Protein AF-A0A813GYN6-F1 (afdb_monomer)

Solvent-accessible surface area (backbone atoms only — not comparable to full-atom values): 15885 Å² total; per-residue (Å²): 144,89,85,88,75,91,82,72,81,77,81,76,74,76,82,82,73,81,72,86,74,77,87,88,85,71,76,85,76,82,56,94,42,36,25,37,36,28,32,80,36,60,77,72,45,42,34,36,42,37,38,31,35,41,98,87,75,44,54,84,59,70,56,44,45,37,33,32,36,67,55,93,55,71,78,84,42,44,71,60,47,53,58,39,71,77,44,80,60,45,78,36,50,58,72,34,77,46,54,62,76,42,30,29,33,39,39,55,43,87,92,45,67,58,23,40,34,36,33,58,47,55,69,69,37,35,37,35,40,40,21,48,52,56,62,69,68,23,43,70,90,54,67,34,36,23,43,76,89,66,48,79,59,73,62,81,47,72,50,46,58,66,61,46,54,54,52,46,52,54,51,46,52,57,44,48,53,51,50,49,52,52,49,50,53,50,52,52,50,50,54,57,58,69,45,48,64,56,53,50,52,50,49,51,57,72,72,60,77,46,84,67,54,73,77,42,43,71,61,54,51,51,53,50,52,54,49,53,52,50,50,56,51,48,45,48,60,73,62,45,46,58,56,51,52,54,62,52,32,64,95,47,58,68,72,57,21,53,50,54,53,52,49,52,55,53,48,53,50,52,50,49,66,72,70,48,134

Sequence (277 aa):
MASGVFALTLFLLCDLALGEAGHEGHCPWTNHWEWSGMFQAQEGDWLSWNVEKGENGEYAEDSMKMIVLAGDHLEDLEDMAENLFHGNLTTAASGAVLLPGAAYLLSFSKDLWLSQFKIQAPVGGKLAFFTEHLPQEFENKLHYLKEADGHDVEPMEEESSMECAEKVIDAADAGIERVQEKRWAEVIGASFLTIIPSIFGIAVLAFSFSKQLSSWGKQVLLFANSGACGVVFAAAIFLLMPESMELVSAGREEGEAAGVWGAAVIGGWFLGVLLGP

Foldseek 3Di:
DDPDDPPPPPPPPPPPPPDPPDDDDDPPPVQQFFKKFKFWDAAFFKKKFKFFCDPVLHGPDQKKKKAKAWDDDPVVCRVVVRVQVPDDADEDEAPEEAEHPHMHIYGYDSVDRMGMYIYGDDGRTMMMMTMNDDSCSRDDPAARMAIPVRDHTDGPDMDGPVVVVVVNVVSVVVVCVVVVVVVVVVVVVVVVVVCVVVVVVVVCVVVVPDPVCVVCVVVVVVVVVVVVVVVVVCCCPPPVVVVQLVVLPVPDDNVVSVVVSVVVVVVVVVVCVVPPD

Structure (mmCIF, N/CA/C/O backbone):
data_AF-A0A813GYN6-F1
#
_entry.id   AF-A0A813GYN6-F1
#
loop_
_atom_site.group_PDB
_atom_site.id
_atom_site.type_symbol
_atom_site.label_atom_id
_atom_site.label_alt_id
_atom_site.label_comp_id
_atom_site.label_asym_id
_atom_site.label_entity_id
_atom_site.label_seq_id
_atom_site.pdbx_PDB_ins_code
_atom_site.Cartn_x
_atom_site.Cartn_y
_atom_site.Cartn_z
_atom_site.occupancy
_atom_site.B_iso_or_equiv
_atom_site.auth_seq_id
_atom_site.auth_comp_id
_atom_site.auth_asym_id
_atom_site.auth_atom_id
_atom_site.pdbx_PDB_model_num
ATOM 1 N N . MET A 1 1 ? -18.242 -12.181 63.385 1.00 36.88 1 MET A N 1
ATOM 2 C CA . MET A 1 1 ? -17.374 -12.697 62.308 1.00 36.88 1 MET A CA 1
ATOM 3 C C . MET A 1 1 ? -18.261 -13.209 61.184 1.00 36.88 1 MET A C 1
ATOM 5 O O . MET A 1 1 ? -18.666 -14.358 61.222 1.00 36.88 1 MET A O 1
ATOM 9 N N . ALA A 1 2 ? -18.655 -12.322 60.272 1.00 31.84 2 ALA A N 1
ATOM 10 C CA . ALA A 1 2 ? -19.342 -12.636 59.015 1.00 31.84 2 ALA A CA 1
ATOM 11 C C . ALA A 1 2 ? -19.358 -11.343 58.184 1.00 31.84 2 ALA A C 1
ATOM 13 O O . ALA A 1 2 ? -20.374 -10.672 58.049 1.00 31.84 2 ALA A O 1
ATOM 14 N N . SER A 1 3 ? -18.178 -10.917 57.747 1.00 38.94 3 SER A N 1
ATOM 15 C CA . SER A 1 3 ? -17.985 -9.734 56.910 1.00 38.94 3 SER A CA 1
ATOM 16 C C . SER A 1 3 ? -16.878 -10.071 55.926 1.00 38.94 3 SER A C 1
ATOM 18 O O . SER A 1 3 ? -15.712 -10.106 56.311 1.00 38.94 3 SER A O 1
ATOM 20 N N . GLY A 1 4 ? -17.247 -10.380 54.687 1.00 35.56 4 GLY A N 1
ATOM 21 C CA . GLY A 1 4 ? -16.272 -10.601 53.621 1.00 35.56 4 GLY A CA 1
ATOM 22 C C . GLY A 1 4 ? -16.600 -11.787 52.734 1.00 35.56 4 GLY A C 1
ATOM 23 O O . GLY A 1 4 ? -15.870 -12.761 52.766 1.00 35.56 4 GLY A O 1
ATOM 24 N N . VAL A 1 5 ? -17.682 -11.701 51.951 1.00 38.72 5 VAL A N 1
ATOM 25 C CA . VAL A 1 5 ? -17.819 -12.504 50.712 1.00 38.72 5 VAL A CA 1
ATOM 26 C C . VAL A 1 5 ? -18.572 -11.743 49.600 1.00 38.72 5 VAL A C 1
ATOM 28 O O . VAL A 1 5 ? -18.431 -12.074 48.434 1.00 38.72 5 VAL A O 1
ATOM 31 N N . PHE A 1 6 ? -19.312 -10.666 49.884 1.00 31.58 6 PHE A N 1
ATOM 32 C CA . PHE A 1 6 ? -20.244 -10.095 48.893 1.00 31.58 6 PHE A CA 1
ATOM 33 C C . PHE A 1 6 ? -19.679 -9.081 47.874 1.00 31.58 6 PHE A C 1
ATOM 35 O O . PHE A 1 6 ? -20.457 -8.497 47.130 1.00 31.58 6 PHE A O 1
ATOM 42 N N . ALA A 1 7 ? -18.362 -8.860 47.811 1.00 34.88 7 ALA A N 1
ATOM 43 C CA . ALA A 1 7 ? -17.777 -7.799 46.974 1.00 34.88 7 ALA A CA 1
ATOM 44 C C . ALA A 1 7 ? -16.915 -8.288 45.793 1.00 34.88 7 ALA A C 1
ATOM 46 O O . ALA A 1 7 ? -16.401 -7.456 45.054 1.00 34.88 7 ALA A O 1
ATOM 47 N N . LEU A 1 8 ? -16.751 -9.602 45.586 1.00 30.88 8 LEU A N 1
ATOM 48 C CA . LEU A 1 8 ? -15.840 -10.127 44.553 1.00 30.88 8 LEU A CA 1
ATOM 49 C C . LEU A 1 8 ? -16.517 -10.648 43.275 1.00 30.88 8 LEU A C 1
ATOM 51 O O . LEU A 1 8 ? -15.825 -11.056 42.350 1.00 30.88 8 LEU A O 1
ATOM 55 N N . THR A 1 9 ? -17.847 -10.632 43.185 1.00 33.47 9 THR A N 1
ATOM 56 C CA . THR A 1 9 ? -18.565 -11.346 42.112 1.00 33.47 9 THR A CA 1
ATOM 57 C C . THR A 1 9 ? -18.960 -10.488 40.905 1.00 33.47 9 THR A C 1
ATOM 59 O O . THR A 1 9 ? -19.595 -11.010 39.997 1.00 33.47 9 THR A O 1
ATOM 62 N N . LEU A 1 10 ? -18.602 -9.197 40.860 1.00 31.75 10 LEU A N 1
ATOM 63 C CA . LEU A 1 10 ? -19.035 -8.293 39.777 1.00 31.75 10 LEU A CA 1
ATOM 64 C C . LEU A 1 10 ? -17.921 -7.882 38.797 1.00 31.75 10 LEU A C 1
ATOM 66 O O . LEU A 1 10 ? -18.221 -7.376 37.725 1.00 31.75 10 LEU A O 1
ATOM 70 N N . PHE A 1 11 ? -16.651 -8.150 39.113 1.00 28.75 11 PHE A N 1
ATOM 71 C CA . PHE A 1 11 ? -15.519 -7.793 38.243 1.00 28.75 11 PHE A CA 1
ATOM 72 C C . PHE A 1 11 ? -15.162 -8.860 37.195 1.00 28.75 11 PHE A C 1
ATOM 74 O O . PHE A 1 11 ? -14.338 -8.599 36.330 1.00 28.75 11 PHE A O 1
ATOM 81 N N . LEU A 1 12 ? -15.785 -10.044 37.237 1.00 32.72 12 LEU A N 1
ATOM 82 C CA . LEU A 1 12 ? -15.408 -11.186 36.390 1.00 32.72 12 LEU A CA 1
ATOM 83 C C . LEU A 1 12 ? -16.276 -11.384 35.132 1.00 32.72 12 LEU A C 1
ATOM 85 O O . LEU A 1 12 ? -16.102 -12.371 34.427 1.00 32.72 12 LEU A O 1
ATOM 89 N N . LEU A 1 13 ? -17.231 -10.491 34.858 1.00 29.86 13 LEU A N 1
ATOM 90 C CA . LEU A 1 13 ? -18.160 -10.625 33.721 1.00 29.86 13 LEU A CA 1
ATOM 91 C C . LEU A 1 13 ? -17.822 -9.717 32.528 1.00 29.86 13 LEU A C 1
ATOM 93 O O . LEU A 1 13 ? -18.532 -9.758 31.529 1.00 29.86 13 LEU A O 1
ATOM 97 N N . CYS A 1 14 ? -16.745 -8.928 32.605 1.00 29.86 14 CYS A N 1
ATOM 98 C CA . CYS A 1 14 ? -16.355 -8.010 31.529 1.00 29.86 14 CYS A CA 1
ATOM 99 C C . CYS A 1 14 ? -15.395 -8.636 30.495 1.00 29.86 14 CYS A C 1
ATOM 101 O O . CYS A 1 14 ? -15.285 -8.117 29.391 1.00 29.86 14 CYS A O 1
ATOM 103 N N . ASP A 1 15 ? -14.756 -9.771 30.809 1.00 31.48 15 ASP A N 1
ATOM 104 C CA . ASP A 1 15 ? -13.731 -10.402 29.954 1.00 31.48 15 ASP A CA 1
ATOM 105 C C . ASP A 1 15 ? -14.275 -11.412 28.919 1.00 31.48 15 ASP A C 1
ATOM 107 O O . ASP A 1 15 ? -13.503 -12.018 28.182 1.00 31.48 15 ASP A O 1
ATOM 111 N N . LEU A 1 16 ? -15.596 -11.620 28.828 1.00 34.19 16 LEU A N 1
ATOM 112 C CA . LEU A 1 16 ? -16.185 -12.698 28.011 1.00 34.19 16 LEU A CA 1
ATOM 113 C C . LEU A 1 16 ? -17.033 -12.207 26.824 1.00 34.19 16 LEU A C 1
ATOM 115 O O . LEU A 1 16 ? -18.019 -12.849 26.461 1.00 34.19 16 LEU A O 1
ATOM 119 N N . ALA A 1 17 ? -16.677 -11.066 26.229 1.00 31.30 17 ALA A N 1
ATOM 120 C CA . ALA A 1 17 ? -17.394 -10.511 25.074 1.00 31.30 17 ALA A CA 1
ATOM 121 C C . ALA A 1 17 ? -16.499 -9.932 23.963 1.00 31.30 17 ALA A C 1
ATOM 123 O O . ALA A 1 17 ? -17.004 -9.238 23.085 1.00 31.30 17 ALA A O 1
ATOM 124 N N . LEU A 1 18 ? -15.201 -10.252 23.932 1.00 33.72 18 LEU A N 1
ATOM 125 C CA . LEU A 1 18 ? -14.402 -10.100 22.711 1.00 33.72 18 LEU A CA 1
ATOM 126 C C . LEU A 1 18 ? -14.461 -11.416 21.938 1.00 33.72 18 LEU A C 1
ATOM 128 O O . LEU A 1 18 ? -13.542 -12.229 21.960 1.00 33.72 18 LEU A O 1
ATOM 132 N N . GLY A 1 19 ? -15.615 -11.650 21.313 1.00 28.69 19 GLY A N 1
ATOM 133 C CA . GLY A 1 19 ? -15.705 -12.623 20.238 1.00 28.69 19 GLY A CA 1
ATOM 134 C C . GLY A 1 19 ? -14.829 -12.143 19.088 1.00 28.69 19 GLY A C 1
ATOM 135 O O . GLY A 1 19 ? -15.040 -11.043 18.578 1.00 28.69 19 GLY A O 1
ATOM 136 N N . GLU A 1 20 ? -13.856 -12.965 18.705 1.00 40.56 20 GLU A N 1
ATOM 137 C CA . GLU A 1 20 ? -13.193 -12.890 17.408 1.00 40.56 20 GLU A CA 1
ATOM 138 C C . GLU A 1 20 ? -14.272 -12.979 16.320 1.00 40.56 20 GLU A C 1
ATOM 140 O O . GLU A 1 20 ? -14.747 -14.055 15.955 1.00 40.56 20 GLU A O 1
ATOM 145 N N . ALA A 1 21 ? -14.723 -11.819 15.849 1.00 32.94 21 ALA A N 1
ATOM 146 C CA . ALA A 1 21 ? -15.476 -11.710 14.617 1.00 32.94 21 ALA A CA 1
ATOM 147 C C . ALA A 1 21 ? -14.456 -11.758 13.480 1.00 32.94 21 ALA A C 1
ATOM 149 O O . ALA A 1 21 ? -13.680 -10.821 13.290 1.00 32.94 21 ALA A O 1
ATOM 150 N N . GLY A 1 22 ? -14.430 -12.896 12.790 1.00 27.55 22 GLY A N 1
ATOM 151 C CA . GLY A 1 22 ? -13.606 -13.117 11.615 1.00 27.55 22 GLY A CA 1
ATOM 152 C C . GLY A 1 22 ? -13.827 -12.051 10.541 1.00 27.55 22 GLY A C 1
ATOM 153 O O . GLY A 1 22 ? -14.953 -11.607 10.331 1.00 27.55 22 GLY A O 1
ATOM 154 N N . HIS A 1 23 ? -12.694 -11.674 9.939 1.00 47.09 23 HIS A N 1
ATOM 155 C CA . HIS A 1 23 ? -12.447 -11.266 8.552 1.00 47.09 23 HIS A CA 1
ATOM 156 C C . HIS A 1 23 ? -13.630 -10.671 7.787 1.00 47.09 23 HIS A C 1
ATOM 158 O O . HIS A 1 23 ? -14.559 -11.414 7.535 1.00 47.09 23 HIS A O 1
ATOM 164 N N . GLU A 1 24 ? -13.541 -9.390 7.391 1.00 40.97 24 GLU A N 1
ATOM 165 C CA . GLU A 1 24 ? -13.624 -8.852 6.007 1.00 40.97 24 GLU A CA 1
ATOM 166 C C . GLU A 1 24 ? -13.389 -7.325 6.101 1.00 40.97 24 GLU A C 1
ATOM 168 O O . GLU A 1 24 ? -14.248 -6.580 6.573 1.00 40.97 24 GLU A O 1
ATOM 173 N N . GLY A 1 25 ? -12.193 -6.845 5.747 1.00 39.75 25 GLY A N 1
ATOM 174 C CA . GLY A 1 25 ? -11.853 -5.416 5.867 1.00 39.75 25 GLY A CA 1
ATOM 175 C C . GLY A 1 25 ? -10.362 -5.078 5.914 1.00 39.75 25 GLY A C 1
ATOM 176 O O . GLY A 1 25 ? -10.006 -3.930 6.163 1.00 39.75 25 GLY A O 1
ATOM 177 N N . HIS A 1 26 ? -9.482 -6.053 5.693 1.00 42.19 26 HIS A N 1
ATOM 178 C CA . HIS A 1 26 ? -8.086 -5.762 5.394 1.00 42.19 26 HIS A CA 1
ATOM 179 C C . HIS A 1 26 ? -7.981 -5.451 3.898 1.00 42.19 26 HIS A C 1
ATOM 181 O O . HIS A 1 26 ? -8.539 -6.196 3.095 1.00 42.19 26 HIS A O 1
ATOM 187 N N . CYS A 1 27 ? -7.282 -4.374 3.519 1.00 48.22 27 CYS A N 1
ATOM 188 C CA . CYS A 1 27 ? -6.720 -4.286 2.169 1.00 48.22 27 CYS A CA 1
ATOM 189 C C . CYS A 1 27 ? -5.938 -5.581 1.920 1.00 48.22 27 CYS A C 1
ATOM 191 O O . CYS A 1 27 ? -5.030 -5.852 2.708 1.00 48.22 27 CYS A O 1
ATOM 193 N N . PRO A 1 28 ? -6.248 -6.365 0.876 1.00 40.56 28 PRO A N 1
ATOM 194 C CA . PRO A 1 28 ? -5.476 -7.567 0.557 1.00 40.56 28 PRO A CA 1
ATOM 195 C C . PRO A 1 28 ? -4.008 -7.257 0.225 1.00 40.56 28 PRO A C 1
ATOM 197 O O . PRO A 1 28 ? -3.153 -8.127 0.283 1.00 40.56 28 PRO A O 1
ATOM 200 N N . TRP A 1 29 ? -3.679 -5.997 -0.061 1.00 48.91 29 TRP A N 1
ATOM 201 C CA . TRP A 1 29 ? -2.395 -5.618 -0.638 1.00 48.91 29 TRP A CA 1
ATOM 202 C C . TRP A 1 29 ? -1.399 -5.141 0.425 1.00 48.91 29 TRP A C 1
ATOM 204 O O . TRP A 1 29 ? -1.001 -3.981 0.476 1.00 48.91 29 TRP A O 1
ATOM 214 N N . THR A 1 30 ? -0.950 -6.079 1.257 1.00 44.84 30 THR A N 1
ATOM 215 C CA . THR A 1 30 ? 0.475 -6.145 1.632 1.00 44.84 30 THR A CA 1
ATOM 216 C C . THR A 1 30 ? 1.237 -7.002 0.621 1.00 44.84 30 THR A C 1
ATOM 218 O O . THR A 1 30 ? 2.181 -7.700 0.986 1.00 44.84 30 THR A O 1
ATOM 221 N N . ASN A 1 31 ? 0.802 -7.007 -0.638 1.00 54.53 31 ASN A N 1
ATOM 222 C CA . ASN A 1 31 ? 1.506 -7.720 -1.683 1.00 54.53 31 ASN A CA 1
ATOM 223 C C . ASN A 1 31 ? 2.830 -7.008 -1.963 1.00 54.53 31 ASN A C 1
ATOM 225 O O . ASN A 1 31 ? 2.985 -5.803 -1.777 1.00 54.53 31 ASN A O 1
ATOM 229 N N . HIS A 1 32 ? 3.831 -7.794 -2.336 1.00 72.81 32 HIS A N 1
ATOM 230 C CA . HIS A 1 32 ? 5.215 -7.340 -2.449 1.00 72.81 32 HIS A CA 1
ATOM 231 C C . HIS A 1 32 ? 5.484 -6.460 -3.683 1.00 72.81 32 HIS A C 1
ATOM 233 O O . HIS A 1 32 ? 6.618 -6.033 -3.887 1.00 72.81 32 HIS A O 1
ATOM 239 N N . TRP A 1 33 ? 4.453 -6.206 -4.487 1.00 84.56 33 TRP A N 1
ATOM 240 C CA . TRP A 1 33 ? 4.452 -5.440 -5.727 1.00 84.56 33 TRP A CA 1
ATOM 241 C C . TRP A 1 33 ? 3.427 -4.302 -5.638 1.00 84.56 33 TRP A C 1
ATOM 243 O O . TRP A 1 33 ? 2.433 -4.407 -4.922 1.00 84.56 33 TRP A O 1
ATOM 253 N N . GLU A 1 34 ? 3.661 -3.214 -6.368 1.00 88.50 34 GLU A N 1
ATOM 254 C CA . GLU A 1 34 ? 2.789 -2.032 -6.348 1.00 88.50 34 GLU A CA 1
ATOM 255 C C . GLU A 1 34 ? 1.660 -2.100 -7.381 1.00 88.50 34 GLU A C 1
ATOM 257 O O . GLU A 1 34 ? 0.635 -1.436 -7.203 1.00 88.50 34 GLU A O 1
ATOM 262 N N . TRP A 1 35 ? 1.831 -2.906 -8.435 1.00 91.50 35 TRP A N 1
ATOM 263 C CA . TRP A 1 35 ? 0.866 -3.028 -9.524 1.00 91.50 35 TRP A CA 1
ATOM 264 C C . TRP A 1 35 ? 0.817 -4.446 -10.104 1.00 91.50 35 TRP A C 1
ATOM 266 O O . TRP A 1 35 ? 1.843 -5.125 -10.239 1.00 91.50 35 TRP A O 1
ATOM 276 N N . SER A 1 36 ? -0.388 -4.877 -10.466 1.00 92.56 36 SER A N 1
ATOM 277 C CA . SER A 1 36 ? -0.653 -6.064 -11.271 1.00 92.56 36 SER A CA 1
ATOM 278 C C . SER A 1 36 ? -1.595 -5.719 -12.422 1.00 92.56 36 SER A C 1
ATOM 280 O O . SER A 1 36 ? -2.513 -4.913 -12.284 1.00 92.56 36 SER A O 1
ATOM 282 N N . GLY A 1 37 ? -1.375 -6.332 -13.582 1.00 93.25 37 GLY A N 1
ATOM 283 C CA . GLY A 1 37 ? -2.214 -6.105 -14.755 1.00 93.25 37 GLY A CA 1
ATOM 284 C C . GLY A 1 37 ? -2.271 -7.316 -15.667 1.00 93.25 37 GLY A C 1
ATOM 285 O O . GLY A 1 37 ? -1.257 -7.980 -15.905 1.00 93.25 37 GLY A O 1
ATOM 286 N N . MET A 1 38 ? -3.460 -7.606 -16.190 1.00 92.75 38 MET A N 1
ATOM 287 C CA . MET A 1 38 ? -3.709 -8.715 -17.103 1.00 92.75 38 MET A CA 1
ATOM 288 C C . MET A 1 38 ? -4.053 -8.225 -18.506 1.00 92.75 38 MET A C 1
ATOM 290 O O . MET A 1 38 ? -4.895 -7.356 -18.689 1.00 92.75 38 MET A O 1
ATOM 294 N N . PHE A 1 39 ? -3.442 -8.836 -19.515 1.00 91.88 39 PHE A N 1
ATOM 295 C CA . PHE A 1 39 ? -3.529 -8.428 -20.911 1.00 91.88 39 PHE A CA 1
ATOM 296 C C . PHE A 1 39 ? -3.891 -9.614 -21.793 1.00 91.88 39 PHE A C 1
ATOM 298 O O . PHE A 1 39 ? -3.396 -10.730 -21.609 1.00 91.88 39 PHE A O 1
ATOM 305 N N . GLN A 1 40 ? -4.719 -9.362 -22.803 1.00 88.50 40 GLN A N 1
ATOM 306 C CA . GLN A 1 40 ? -4.970 -10.337 -23.854 1.00 88.50 40 GLN A CA 1
ATOM 307 C C . GLN A 1 40 ? -3.779 -10.359 -24.812 1.00 88.50 40 GLN A C 1
ATOM 309 O O . GLN A 1 40 ? -3.476 -9.350 -25.443 1.00 88.50 40 GLN A O 1
ATOM 314 N N . ALA A 1 41 ? -3.129 -11.511 -24.975 1.00 79.00 41 ALA A N 1
ATOM 315 C CA . ALA A 1 41 ? -2.149 -11.660 -26.039 1.00 79.00 41 ALA A CA 1
ATOM 316 C C . ALA A 1 41 ? -2.852 -11.864 -27.383 1.00 79.00 41 ALA A C 1
ATOM 318 O O . ALA A 1 41 ? -3.744 -12.713 -27.507 1.00 79.00 41 ALA A O 1
ATOM 319 N N . GLN A 1 42 ? -2.412 -11.126 -28.401 1.00 72.50 42 GLN A N 1
ATOM 320 C CA . GLN A 1 42 ? -2.754 -11.438 -29.784 1.00 72.50 42 GLN A CA 1
ATOM 321 C C . GLN A 1 42 ? -1.978 -12.664 -30.286 1.00 72.50 42 GLN A C 1
ATOM 323 O O . GLN A 1 42 ? -0.958 -13.082 -29.733 1.00 72.50 42 GLN A O 1
ATOM 328 N N . GLU A 1 43 ? -2.514 -13.304 -31.321 1.00 59.88 43 GLU A N 1
ATOM 329 C CA . GLU A 1 43 ? -2.076 -14.617 -31.780 1.00 59.88 43 GLU A CA 1
ATOM 330 C C . GLU A 1 43 ? -0.669 -14.567 -32.417 1.00 59.88 43 GLU A C 1
ATOM 332 O O . GLU A 1 43 ? -0.504 -14.152 -33.558 1.00 59.88 43 GLU A O 1
ATOM 337 N N . GLY A 1 44 ? 0.352 -15.042 -31.691 1.00 57.75 44 GLY A N 1
ATOM 338 C CA . GLY A 1 44 ? 1.676 -15.360 -32.249 1.00 57.75 44 GLY A CA 1
ATOM 339 C C . GLY A 1 44 ? 2.725 -14.241 -32.267 1.00 57.75 44 GLY A C 1
ATOM 340 O O . GLY A 1 44 ? 3.795 -14.468 -32.833 1.00 57.75 44 GLY A O 1
ATOM 341 N N . ASP A 1 45 ? 2.466 -13.095 -31.634 1.00 71.25 45 ASP A N 1
ATOM 342 C CA . ASP A 1 45 ? 3.385 -11.947 -31.615 1.00 71.25 45 ASP A CA 1
ATOM 343 C C . ASP A 1 45 ? 4.067 -11.703 -30.255 1.00 71.25 45 ASP A C 1
ATOM 345 O O . ASP A 1 45 ? 3.747 -12.310 -29.229 1.00 71.25 45 ASP A O 1
ATOM 349 N N . TRP A 1 46 ? 5.079 -10.831 -30.262 1.00 84.44 46 TRP A N 1
ATOM 350 C CA . TRP A 1 46 ? 5.749 -10.340 -29.057 1.00 84.44 46 TRP A CA 1
ATOM 351 C C . TRP A 1 46 ? 5.101 -9.051 -28.553 1.00 84.44 46 TRP A C 1
ATOM 353 O O . TRP A 1 46 ? 4.750 -8.169 -29.336 1.00 84.44 46 TRP A O 1
ATOM 363 N N . LEU A 1 47 ? 5.035 -8.908 -27.231 1.00 90.62 47 LEU A N 1
ATOM 364 C CA . LEU A 1 47 ? 4.764 -7.620 -26.597 1.00 90.62 47 LEU A CA 1
ATOM 365 C C . LEU A 1 47 ? 6.088 -6.926 -26.278 1.00 90.62 47 LEU A C 1
ATOM 367 O O . LEU A 1 47 ? 7.107 -7.577 -26.038 1.00 90.62 47 LEU A O 1
ATOM 371 N N . SER A 1 48 ? 6.084 -5.602 -26.285 1.00 92.81 48 SER A N 1
ATOM 372 C CA . SER A 1 48 ? 7.226 -4.778 -25.905 1.00 92.81 48 SER A CA 1
ATOM 373 C C . SER A 1 48 ? 6.896 -4.041 -24.620 1.00 92.81 48 SER A C 1
ATOM 375 O O . SER A 1 48 ? 6.038 -3.161 -24.629 1.00 92.81 48 SER A O 1
ATOM 377 N N . TRP A 1 49 ? 7.595 -4.395 -23.544 1.00 95.62 49 TRP A N 1
ATOM 378 C CA . TRP A 1 49 ? 7.600 -3.627 -22.309 1.00 95.62 49 TRP A CA 1
ATOM 379 C C . TRP A 1 49 ? 8.620 -2.502 -22.418 1.00 95.62 49 TRP A C 1
ATOM 381 O O . TRP A 1 49 ? 9.810 -2.754 -22.630 1.00 95.62 49 TRP A O 1
ATOM 391 N N . ASN A 1 50 ? 8.162 -1.271 -22.283 1.00 95.25 50 ASN A N 1
ATOM 392 C CA . ASN A 1 50 ? 8.940 -0.064 -22.469 1.00 95.25 50 ASN A CA 1
ATOM 393 C C . ASN A 1 50 ? 9.099 0.656 -21.135 1.00 95.25 50 ASN A C 1
ATOM 395 O O . ASN A 1 50 ? 8.155 0.790 -20.368 1.00 95.25 50 ASN A O 1
ATOM 399 N N . VAL A 1 51 ? 10.310 1.132 -20.884 1.00 94.56 51 VAL A N 1
ATOM 400 C CA . VAL A 1 51 ? 10.658 1.935 -19.717 1.00 94.56 51 VAL A CA 1
ATOM 401 C C . VAL A 1 51 ? 11.375 3.162 -20.249 1.00 94.56 51 VAL A C 1
ATOM 403 O O . VAL A 1 51 ? 12.467 3.035 -20.812 1.00 94.56 51 VAL A O 1
ATOM 406 N N . GLU A 1 52 ? 10.756 4.331 -20.137 1.00 93.62 52 GLU A N 1
ATOM 407 C CA . GLU A 1 52 ? 11.300 5.597 -20.621 1.00 93.62 52 GLU A CA 1
ATOM 408 C C . GLU A 1 52 ? 11.922 6.398 -19.475 1.00 93.62 52 GLU A C 1
ATOM 410 O O . GLU A 1 52 ? 11.528 6.300 -18.313 1.00 93.62 52 GLU A O 1
ATOM 415 N N . LYS A 1 53 ? 12.924 7.215 -19.803 1.00 91.62 53 LYS A N 1
ATOM 416 C CA . LYS A 1 53 ? 13.395 8.249 -18.886 1.00 91.62 53 LYS A CA 1
ATOM 417 C C . LYS A 1 53 ? 12.353 9.357 -18.727 1.00 91.62 53 LYS A C 1
ATOM 419 O O . LYS A 1 53 ? 11.720 9.791 -19.695 1.00 91.62 53 LYS A O 1
ATOM 424 N N . GLY A 1 54 ? 12.263 9.887 -17.514 1.00 87.88 54 GLY A N 1
ATOM 425 C CA . GLY A 1 54 ? 11.472 11.070 -17.216 1.00 87.88 54 GLY A CA 1
ATOM 426 C C . GLY A 1 54 ? 12.021 12.327 -17.897 1.00 87.88 54 GLY A C 1
ATOM 427 O O . GLY A 1 54 ? 13.083 12.337 -18.529 1.00 87.88 54 GLY A O 1
ATOM 428 N N . GLU A 1 55 ? 11.306 13.439 -17.740 1.00 85.50 55 GLU A N 1
ATOM 429 C CA . GLU A 1 55 ? 11.684 14.736 -18.324 1.00 85.50 55 GLU A CA 1
ATOM 430 C C . GLU A 1 55 ? 13.050 15.256 -17.844 1.00 85.50 55 GLU A C 1
ATOM 432 O O . GLU A 1 55 ? 13.713 16.019 -18.549 1.00 85.50 55 GLU A O 1
ATOM 437 N N . ASN A 1 56 ? 13.493 14.821 -16.661 1.00 84.56 56 ASN A N 1
ATOM 438 C CA . ASN A 1 56 ? 14.807 15.125 -16.094 1.00 84.56 56 ASN A CA 1
ATOM 439 C C . ASN A 1 56 ? 15.967 14.386 -16.795 1.00 84.56 56 ASN A C 1
ATOM 441 O O . ASN A 1 56 ? 17.127 14.685 -16.517 1.00 84.56 56 ASN A O 1
ATOM 445 N N . GLY A 1 57 ? 15.682 13.455 -17.712 1.00 84.88 57 GLY A N 1
ATOM 446 C CA . GLY A 1 57 ? 16.700 12.660 -18.398 1.00 84.88 57 GLY A CA 1
ATOM 447 C C . GLY A 1 57 ? 17.267 11.515 -17.553 1.00 84.88 57 GLY A C 1
ATOM 448 O O . GLY A 1 57 ? 18.346 10.999 -17.874 1.00 84.88 57 GLY A O 1
ATOM 449 N N . GLU A 1 58 ? 16.541 11.091 -16.518 1.00 87.38 58 GLU A N 1
ATOM 450 C CA . GLU A 1 58 ? 16.843 9.948 -15.653 1.00 87.38 58 GLU A CA 1
ATOM 451 C C . GLU A 1 58 ? 15.632 9.002 -15.591 1.00 87.38 58 GLU A C 1
ATOM 453 O O . GLU A 1 58 ? 14.509 9.400 -15.894 1.00 87.38 58 GLU A O 1
ATOM 458 N N . TYR A 1 59 ? 15.856 7.728 -15.265 1.00 85.31 59 TYR A N 1
ATOM 459 C CA . TYR A 1 59 ? 14.748 6.814 -14.963 1.00 85.31 59 TYR A CA 1
ATOM 460 C C . TYR A 1 59 ? 14.234 7.094 -13.549 1.00 85.31 59 TYR A C 1
ATOM 462 O O . TYR A 1 59 ? 15.004 7.580 -12.721 1.00 85.31 59 TYR A O 1
ATOM 470 N N . ALA A 1 60 ? 12.964 6.777 -13.274 1.00 82.38 60 ALA A N 1
ATOM 471 C CA . ALA A 1 60 ? 12.413 6.885 -11.921 1.00 82.38 60 ALA A CA 1
ATOM 472 C C . ALA A 1 60 ? 13.210 6.025 -10.921 1.00 82.38 60 ALA A C 1
ATOM 474 O O . ALA A 1 60 ? 13.525 6.485 -9.830 1.00 82.38 60 ALA A O 1
ATOM 475 N N . GLU A 1 61 ? 13.633 4.837 -11.360 1.00 87.31 61 GLU A N 1
ATOM 476 C CA . GLU A 1 61 ? 14.515 3.919 -10.639 1.00 87.31 61 GLU A CA 1
ATOM 477 C C . GLU A 1 61 ? 15.501 3.236 -11.597 1.00 87.31 61 GLU A C 1
ATOM 479 O O . GLU A 1 61 ? 15.329 3.287 -12.811 1.00 87.31 61 GLU A O 1
ATOM 484 N N . ASP A 1 62 ? 16.547 2.589 -11.076 1.00 89.50 62 ASP A N 1
ATOM 485 C CA . ASP A 1 62 ? 17.586 1.926 -11.892 1.00 89.50 62 ASP A CA 1
ATOM 486 C C . ASP A 1 62 ? 17.200 0.511 -12.376 1.00 89.50 62 ASP A C 1
ATOM 488 O O . ASP A 1 62 ? 17.800 -0.037 -13.315 1.00 89.50 62 ASP A O 1
ATOM 492 N N . SER A 1 63 ? 16.235 -0.111 -11.702 1.00 92.31 63 SER A N 1
ATOM 493 C CA . SER A 1 63 ? 15.760 -1.463 -11.981 1.00 92.31 63 SER A CA 1
ATOM 494 C C . SER A 1 63 ? 14.385 -1.698 -11.374 1.00 92.31 63 SER A C 1
ATOM 496 O O . SER A 1 63 ? 14.027 -1.023 -10.419 1.00 92.31 63 SER A O 1
ATOM 498 N N . MET A 1 64 ? 13.670 -2.711 -11.858 1.00 94.00 64 MET A N 1
ATOM 499 C CA . MET A 1 64 ? 12.374 -3.108 -11.303 1.00 94.00 64 MET A CA 1
ATOM 500 C C . MET A 1 64 ? 12.215 -4.626 -11.349 1.00 94.00 64 MET A C 1
ATOM 502 O O . MET A 1 64 ? 12.574 -5.258 -12.351 1.00 94.00 64 MET A O 1
ATOM 506 N N . LYS A 1 65 ? 11.663 -5.232 -10.292 1.00 94.88 65 LYS A N 1
ATOM 507 C CA . LYS A 1 65 ? 11.226 -6.633 -10.367 1.00 94.88 65 LYS A CA 1
ATOM 508 C C . LYS A 1 65 ? 9.938 -6.750 -11.165 1.00 94.88 65 LYS A C 1
ATOM 510 O O . LYS A 1 65 ? 9.004 -5.974 -10.984 1.00 94.88 65 LYS A O 1
ATOM 515 N N . MET A 1 66 ? 9.885 -7.762 -12.017 1.00 95.88 66 MET A N 1
ATOM 516 C CA . MET A 1 66 ? 8.714 -8.091 -12.810 1.00 95.88 66 MET A CA 1
ATOM 517 C C . MET A 1 66 ? 8.518 -9.595 -12.845 1.00 95.88 66 MET A C 1
ATOM 519 O O . MET A 1 66 ? 9.445 -10.342 -13.159 1.00 95.88 66 MET A O 1
ATOM 523 N N . ILE A 1 67 ? 7.294 -10.035 -12.605 1.00 96.12 67 ILE A N 1
ATOM 524 C CA . ILE A 1 67 ? 6.883 -11.415 -12.826 1.00 96.12 67 ILE A CA 1
ATOM 525 C C . ILE A 1 67 ? 5.965 -11.434 -14.035 1.00 96.12 67 ILE A C 1
ATOM 527 O O . ILE A 1 67 ? 5.074 -10.598 -14.149 1.00 96.12 67 ILE A O 1
ATOM 531 N N . VAL A 1 68 ? 6.195 -12.393 -14.929 1.00 95.06 68 VAL A N 1
ATOM 532 C CA . VAL A 1 68 ? 5.351 -12.621 -16.102 1.00 95.06 68 VAL A CA 1
ATOM 533 C C . VAL A 1 68 ? 4.710 -13.990 -15.951 1.00 95.06 68 VAL A C 1
ATOM 535 O O . VAL A 1 68 ? 5.418 -14.995 -15.899 1.00 95.06 68 VAL A O 1
ATOM 538 N N . LEU A 1 69 ? 3.384 -14.050 -15.894 1.00 94.19 69 LEU A N 1
ATOM 539 C CA . LEU A 1 69 ? 2.612 -15.287 -15.761 1.00 94.19 69 LEU A CA 1
ATOM 540 C C . LEU A 1 69 ? 1.575 -15.390 -16.878 1.00 94.19 69 LEU A C 1
ATOM 542 O O . LEU A 1 69 ? 1.151 -14.389 -17.441 1.00 94.19 69 LEU A O 1
ATOM 546 N N . ALA A 1 70 ? 1.177 -16.615 -17.209 1.00 92.38 70 ALA A N 1
ATOM 547 C CA . ALA A 1 70 ? 0.048 -16.874 -18.096 1.00 92.38 70 ALA A CA 1
ATOM 548 C C . ALA A 1 70 ? -1.087 -17.494 -17.276 1.00 92.38 70 ALA A C 1
ATOM 550 O O . ALA A 1 70 ? -0.837 -18.408 -16.490 1.00 92.38 70 ALA A O 1
ATOM 551 N N . GLY A 1 71 ? -2.312 -17.014 -17.468 1.00 90.44 71 GLY A N 1
ATOM 552 C CA . GLY A 1 71 ? -3.493 -17.467 -16.732 1.00 90.44 71 GLY A CA 1
ATOM 553 C C . GLY A 1 71 ? -4.704 -16.588 -17.022 1.00 90.44 71 GLY A C 1
ATOM 554 O O . GLY A 1 71 ? -4.581 -15.623 -17.766 1.00 90.44 71 GLY A O 1
ATOM 555 N N . ASP A 1 72 ? -5.863 -16.937 -16.465 1.00 89.00 72 ASP A N 1
ATOM 556 C CA . ASP A 1 72 ? -7.148 -16.358 -16.881 1.00 89.00 72 ASP A CA 1
ATOM 557 C C . ASP A 1 72 ? -7.657 -15.203 -16.005 1.00 89.00 72 ASP A C 1
ATOM 559 O O . ASP A 1 72 ? -8.388 -14.357 -16.533 1.00 89.00 72 ASP A O 1
ATOM 563 N N . HIS A 1 73 ? -7.268 -15.175 -14.724 1.00 88.75 73 HIS A N 1
ATOM 564 C CA . HIS A 1 73 ? -7.642 -14.178 -13.711 1.00 88.75 73 HIS A CA 1
ATOM 565 C C . HIS A 1 73 ? -6.425 -13.779 -12.865 1.00 88.75 73 HIS A C 1
ATOM 567 O O . HIS A 1 73 ? -5.550 -14.618 -12.634 1.00 88.75 73 HIS A O 1
ATOM 573 N N . LEU A 1 74 ? -6.356 -12.515 -12.427 1.00 88.06 74 LEU A N 1
ATOM 574 C CA . LEU A 1 74 ? -5.248 -12.015 -11.596 1.00 88.06 74 LEU A CA 1
ATOM 575 C C . LEU A 1 74 ? -5.167 -12.730 -10.241 1.00 88.06 74 LEU A C 1
ATOM 577 O O . LEU A 1 74 ? -4.102 -13.250 -9.912 1.00 88.06 74 LEU A O 1
ATOM 581 N N . GLU A 1 75 ? -6.297 -12.853 -9.542 1.00 86.81 75 GLU A N 1
ATOM 582 C CA . GLU A 1 75 ? -6.381 -13.451 -8.200 1.00 86.81 75 GLU A CA 1
ATOM 583 C C . GLU A 1 75 ? -5.813 -14.882 -8.145 1.00 86.81 75 GLU A C 1
ATOM 585 O O . GLU A 1 75 ? -5.054 -15.246 -7.249 1.00 86.81 75 GLU A O 1
ATOM 590 N N . ASP A 1 76 ? -6.108 -15.699 -9.163 1.00 89.00 76 ASP A N 1
ATOM 591 C CA . ASP A 1 76 ? -5.646 -17.093 -9.244 1.00 89.00 76 ASP A CA 1
ATOM 592 C C . ASP A 1 76 ? -4.111 -17.209 -9.376 1.00 89.00 76 ASP A C 1
ATOM 594 O O . ASP A 1 76 ? -3.536 -18.287 -9.186 1.00 89.00 76 ASP A O 1
ATOM 598 N N . LEU A 1 77 ? -3.439 -16.120 -9.760 1.00 91.00 77 LEU A N 1
ATOM 599 C CA . LEU A 1 77 ? -2.004 -16.070 -10.026 1.00 91.00 77 LEU A CA 1
ATOM 600 C C . LEU A 1 77 ? -1.198 -15.451 -8.878 1.00 91.00 77 LEU A C 1
ATOM 602 O O . LEU A 1 77 ? 0.027 -15.588 -8.888 1.00 91.00 77 LEU A O 1
ATOM 606 N N . GLU A 1 78 ? -1.843 -14.824 -7.893 1.00 89.75 78 GLU A N 1
ATOM 607 C CA . GLU A 1 78 ? -1.175 -14.089 -6.812 1.00 89.75 78 GLU A CA 1
ATOM 608 C C . GLU A 1 78 ? -0.270 -14.965 -5.951 1.00 89.75 78 GLU A C 1
ATOM 610 O O . GLU A 1 78 ? 0.905 -14.644 -5.789 1.00 89.75 78 GLU A O 1
ATOM 615 N N . ASP A 1 79 ? -0.758 -16.116 -5.478 1.00 89.19 79 ASP A N 1
ATOM 616 C CA . ASP A 1 79 ? 0.038 -17.046 -4.662 1.00 89.19 79 ASP A CA 1
ATOM 617 C C . ASP A 1 79 ? 1.318 -17.482 -5.398 1.00 89.19 79 ASP A C 1
ATOM 619 O O . ASP A 1 79 ? 2.404 -17.630 -4.826 1.00 89.19 79 ASP A O 1
ATOM 623 N N . MET A 1 80 ? 1.207 -17.717 -6.709 1.00 90.88 80 MET A N 1
ATOM 624 C CA . MET A 1 80 ? 2.349 -18.082 -7.543 1.00 90.88 80 MET A CA 1
ATOM 625 C C . MET A 1 80 ? 3.285 -16.890 -7.757 1.00 90.88 80 MET A C 1
ATOM 627 O O . MET A 1 80 ? 4.507 -17.067 -7.726 1.00 90.88 80 MET A O 1
ATOM 631 N N . ALA A 1 81 ? 2.735 -15.693 -7.959 1.00 91.12 81 ALA A N 1
ATOM 632 C CA . ALA A 1 81 ? 3.502 -14.467 -8.086 1.00 91.12 81 ALA A CA 1
ATOM 633 C C . ALA A 1 81 ? 4.283 -14.165 -6.798 1.00 91.12 81 ALA A C 1
ATOM 635 O O . ALA A 1 81 ? 5.487 -13.941 -6.869 1.00 91.12 81 ALA A O 1
ATOM 636 N N . GLU A 1 82 ? 3.670 -14.267 -5.620 1.00 90.00 82 GLU A N 1
ATOM 637 C CA . GLU A 1 82 ? 4.323 -14.043 -4.325 1.00 90.00 82 GLU A CA 1
ATOM 638 C C . GLU A 1 82 ? 5.532 -14.953 -4.119 1.00 90.00 82 GLU A C 1
ATOM 640 O O . GLU A 1 82 ? 6.646 -14.481 -3.864 1.00 90.00 82 GLU A O 1
ATOM 645 N N . ASN A 1 83 ? 5.347 -16.255 -4.336 1.00 90.81 83 ASN A N 1
ATOM 646 C CA . ASN A 1 83 ? 6.434 -17.223 -4.229 1.00 90.81 83 ASN A CA 1
ATOM 647 C C . ASN A 1 83 ? 7.595 -16.905 -5.186 1.00 90.81 83 ASN A C 1
ATOM 649 O O . ASN A 1 83 ? 8.767 -17.079 -4.840 1.00 90.81 83 ASN A O 1
ATOM 653 N N . LEU A 1 84 ? 7.284 -16.436 -6.396 1.00 92.38 84 LEU A N 1
ATOM 654 C CA . LEU A 1 84 ? 8.282 -16.040 -7.385 1.00 92.38 84 LEU A CA 1
ATOM 655 C C . LEU A 1 84 ? 8.947 -14.698 -7.048 1.00 92.38 84 LEU A C 1
ATOM 657 O O . LEU A 1 84 ? 10.141 -14.540 -7.309 1.00 92.38 84 LEU A O 1
ATOM 661 N N . PHE A 1 85 ? 8.220 -13.765 -6.432 1.00 89.56 85 PHE A N 1
ATOM 662 C CA . PHE A 1 85 ? 8.712 -12.439 -6.062 1.00 89.56 85 PHE A CA 1
ATOM 663 C C . PHE A 1 85 ? 9.821 -12.514 -5.006 1.00 89.56 85 PHE A C 1
ATOM 665 O O . PHE A 1 85 ? 10.787 -11.751 -5.055 1.00 89.56 85 PHE A O 1
ATOM 672 N N . HIS A 1 86 ? 9.707 -13.453 -4.058 1.00 86.62 86 HIS A N 1
ATOM 673 C CA . HIS A 1 86 ? 10.735 -13.716 -3.032 1.00 86.62 86 HIS A CA 1
ATOM 674 C C . HIS A 1 86 ? 11.810 -14.700 -3.487 1.00 86.62 86 HIS A C 1
ATOM 676 O O . HIS A 1 86 ? 12.813 -14.898 -2.797 1.00 86.62 86 HIS A O 1
ATOM 682 N N . GLY A 1 87 ? 11.575 -15.356 -4.619 1.00 87.06 87 GLY A N 1
ATOM 683 C CA . GLY A 1 87 ? 12.457 -16.362 -5.176 1.00 87.06 87 GLY A CA 1
ATOM 684 C C . GLY A 1 87 ? 13.691 -15.779 -5.865 1.00 87.06 87 GLY A C 1
ATOM 685 O O . GLY A 1 87 ? 14.082 -14.623 -5.703 1.00 87.06 87 GLY A O 1
ATOM 686 N N . ASN A 1 88 ? 14.331 -16.622 -6.674 1.00 89.38 88 ASN A N 1
ATOM 687 C CA . ASN A 1 88 ? 15.453 -16.194 -7.498 1.00 89.38 88 ASN A CA 1
ATOM 688 C C . ASN A 1 88 ? 14.957 -15.443 -8.736 1.00 89.38 88 ASN A C 1
ATOM 690 O O . ASN A 1 88 ? 14.241 -15.999 -9.567 1.00 89.38 88 ASN A O 1
ATOM 694 N N . LEU A 1 89 ? 15.433 -14.211 -8.888 1.00 92.62 89 LEU A N 1
ATOM 695 C CA . LEU A 1 89 ? 15.144 -13.350 -10.028 1.00 92.62 89 LEU A CA 1
ATOM 696 C C . LEU A 1 89 ? 16.190 -13.546 -11.126 1.00 92.62 89 LEU A C 1
ATOM 698 O O . LEU A 1 89 ? 17.396 -13.552 -10.864 1.00 92.62 89 LEU A O 1
ATOM 702 N N . THR A 1 90 ? 15.741 -13.641 -12.374 1.00 95.38 90 THR A N 1
ATOM 703 C CA . THR A 1 90 ? 16.642 -13.627 -13.531 1.00 95.38 90 THR A CA 1
ATOM 704 C C . THR A 1 90 ? 16.907 -12.186 -13.948 1.00 95.38 90 THR A C 1
ATOM 706 O O . THR A 1 90 ? 15.987 -11.468 -14.331 1.00 95.38 90 THR A O 1
ATOM 709 N N . THR A 1 91 ? 18.158 -11.731 -13.904 1.00 95.94 91 THR A N 1
ATOM 710 C CA . THR A 1 91 ? 18.484 -10.381 -14.380 1.00 95.94 91 THR A CA 1
ATOM 711 C C . THR A 1 91 ? 18.323 -10.296 -15.896 1.00 95.94 91 THR A C 1
ATOM 713 O O . THR A 1 91 ? 18.957 -11.050 -16.636 1.00 95.94 91 THR A O 1
ATOM 716 N N . ALA A 1 92 ? 17.505 -9.355 -16.356 1.00 96.06 92 ALA A N 1
ATOM 717 C CA . ALA A 1 92 ? 17.274 -9.077 -17.765 1.00 96.06 92 ALA A CA 1
ATOM 718 C C . ALA A 1 92 ? 17.773 -7.666 -18.087 1.00 96.06 92 ALA A C 1
ATOM 720 O O . ALA A 1 92 ? 17.371 -6.700 -17.446 1.00 96.06 92 ALA A O 1
ATOM 721 N N . ALA A 1 93 ? 18.656 -7.539 -19.075 1.00 95.44 93 ALA A N 1
ATOM 722 C CA . ALA A 1 93 ? 19.083 -6.241 -19.593 1.00 95.44 93 ALA A CA 1
ATOM 723 C C . ALA A 1 93 ? 18.151 -5.773 -20.720 1.00 95.44 93 ALA A C 1
ATOM 725 O O . ALA A 1 93 ? 17.454 -6.588 -21.329 1.00 95.44 93 ALA A O 1
ATOM 726 N N . SER A 1 94 ? 18.173 -4.476 -21.033 1.00 94.12 94 SER A N 1
ATOM 727 C CA . SER A 1 94 ? 17.450 -3.931 -22.190 1.00 94.12 94 SER A CA 1
ATOM 728 C C . SER A 1 94 ? 17.744 -4.739 -23.468 1.00 94.12 94 SER A C 1
ATOM 730 O O . SER A 1 94 ? 18.894 -5.056 -23.781 1.00 94.12 94 SER A O 1
ATOM 732 N N . GLY A 1 95 ? 16.687 -5.099 -24.190 1.00 92.69 95 GLY A N 1
ATOM 733 C CA . GLY A 1 95 ? 16.676 -5.958 -25.372 1.00 92.69 95 GLY A CA 1
ATOM 734 C C . GLY A 1 95 ? 16.449 -7.446 -25.083 1.00 92.69 95 GLY A C 1
ATOM 735 O O . GLY A 1 95 ? 16.306 -8.221 -26.032 1.00 92.69 95 GLY A O 1
ATOM 736 N N . ALA A 1 96 ? 16.414 -7.865 -23.813 1.00 94.81 96 ALA A N 1
ATOM 737 C CA . ALA A 1 96 ? 16.172 -9.255 -23.436 1.00 94.81 96 ALA A CA 1
ATOM 738 C C . ALA A 1 96 ? 14.748 -9.723 -23.776 1.00 94.81 96 ALA A C 1
ATOM 740 O O . ALA A 1 96 ? 13.817 -8.924 -23.897 1.00 94.81 96 ALA A O 1
ATOM 741 N N . VAL A 1 97 ? 14.601 -11.044 -23.907 1.00 94.12 97 VAL A N 1
ATOM 742 C CA . VAL A 1 97 ? 13.311 -11.715 -24.090 1.00 94.12 97 VAL A CA 1
ATOM 743 C C . VAL A 1 97 ? 12.877 -12.331 -22.762 1.00 94.12 97 VAL A C 1
ATOM 745 O O . VAL A 1 97 ? 13.603 -13.146 -22.191 1.00 94.12 97 VAL A O 1
ATOM 748 N N . LEU A 1 98 ? 11.703 -11.935 -22.288 1.00 94.25 98 LEU A N 1
ATOM 749 C CA . LEU A 1 98 ? 11.032 -12.418 -21.093 1.00 94.25 98 LEU A CA 1
ATOM 750 C C . LEU A 1 98 ? 10.039 -13.513 -21.485 1.00 94.25 98 LEU A C 1
ATOM 752 O O . LEU A 1 98 ? 9.318 -13.398 -22.482 1.00 94.25 98 LEU A O 1
ATOM 756 N N . LEU A 1 99 ? 10.021 -14.582 -20.698 1.00 91.69 99 LEU A N 1
ATOM 757 C CA . LEU A 1 99 ? 9.154 -15.734 -20.887 1.00 91.69 99 LEU A CA 1
ATOM 758 C C . LEU A 1 99 ? 8.119 -15.787 -19.756 1.00 91.69 99 LEU A C 1
ATOM 760 O O . LEU A 1 99 ? 8.466 -15.499 -18.609 1.00 91.69 99 LEU A O 1
ATOM 764 N N . PRO A 1 100 ? 6.876 -16.200 -20.044 1.00 91.50 100 PRO A N 1
ATOM 765 C CA . PRO A 1 100 ? 5.888 -16.458 -19.006 1.00 91.50 100 PRO A CA 1
ATOM 766 C C . PRO A 1 100 ? 6.326 -17.596 -18.074 1.00 91.50 100 PRO A C 1
ATOM 768 O O . PRO A 1 100 ? 6.995 -18.541 -18.499 1.00 91.50 100 PRO A O 1
ATOM 771 N N . GLY A 1 101 ? 5.907 -17.530 -16.811 1.00 91.00 101 GLY A N 1
ATOM 772 C CA . GLY A 1 101 ? 6.252 -18.492 -15.763 1.00 91.00 101 GLY A CA 1
ATOM 773 C C . GLY A 1 101 ? 7.544 -18.169 -15.005 1.00 91.00 101 GLY A C 1
ATOM 774 O O . GLY A 1 101 ? 8.095 -19.057 -14.357 1.00 91.00 101 GLY A O 1
ATOM 775 N N . ALA A 1 102 ? 8.060 -16.941 -15.106 1.00 92.19 102 ALA A N 1
ATOM 776 C CA . ALA A 1 102 ? 9.336 -16.556 -14.509 1.00 92.19 102 ALA A CA 1
ATOM 777 C C . ALA A 1 102 ? 9.307 -15.149 -13.897 1.00 92.19 102 ALA A C 1
ATOM 779 O O . ALA A 1 102 ? 8.503 -14.295 -14.276 1.00 92.19 102 ALA A O 1
ATOM 780 N N . ALA A 1 103 ? 10.233 -14.923 -12.961 1.00 94.62 103 ALA A N 1
ATOM 781 C CA . ALA A 1 103 ? 10.477 -13.634 -12.330 1.00 94.62 103 ALA A CA 1
ATOM 782 C C . ALA A 1 103 ? 11.821 -13.048 -12.765 1.00 94.62 103 ALA A C 1
ATOM 784 O O . ALA A 1 103 ? 12.843 -13.742 -12.862 1.00 94.62 103 ALA A O 1
ATOM 785 N N . TYR A 1 104 ? 11.811 -11.747 -13.009 1.00 97.12 104 TYR A N 1
ATOM 786 C CA . TYR A 1 104 ? 12.899 -11.004 -13.608 1.00 97.12 104 TYR A CA 1
ATOM 787 C C . TYR A 1 104 ? 13.254 -9.787 -12.767 1.00 97.12 104 TYR A C 1
ATOM 789 O O . TYR A 1 104 ? 12.383 -9.128 -12.210 1.00 97.12 104 TYR A O 1
ATOM 797 N N . LEU A 1 105 ? 14.544 -9.466 -12.725 1.00 96.62 105 LEU A N 1
ATOM 798 C CA . LEU A 1 105 ? 15.017 -8.144 -12.332 1.00 96.62 105 LEU A CA 1
ATOM 799 C C . LEU A 1 105 ? 15.380 -7.397 -13.613 1.00 96.62 105 LEU A C 1
ATOM 801 O O . LEU A 1 105 ? 16.400 -7.701 -14.241 1.00 96.62 105 LEU A O 1
ATOM 805 N N . LEU A 1 106 ? 14.535 -6.457 -14.018 1.00 96.69 106 LEU A N 1
ATOM 806 C CA . LEU A 1 106 ? 14.761 -5.639 -15.200 1.00 96.69 106 LEU A CA 1
ATOM 807 C C . LEU A 1 106 ? 15.824 -4.596 -14.875 1.00 96.69 106 LEU A C 1
ATOM 809 O O . LEU A 1 106 ? 15.626 -3.761 -14.003 1.00 96.69 106 LEU A O 1
ATOM 813 N N . SER A 1 107 ? 16.962 -4.653 -15.561 1.00 95.38 107 SER A N 1
ATOM 814 C CA . SER A 1 107 ? 18.047 -3.686 -15.419 1.00 95.38 107 SER A CA 1
ATOM 815 C C . SER A 1 107 ? 17.975 -2.670 -16.552 1.00 95.38 107 SER A C 1
ATOM 817 O O . SER A 1 107 ? 18.127 -3.022 -17.731 1.00 95.38 107 SER A O 1
ATOM 819 N N . PHE A 1 108 ? 17.732 -1.409 -16.200 1.00 94.12 108 PHE A N 1
ATOM 820 C CA . PHE A 1 108 ? 17.555 -0.350 -17.183 1.00 94.12 108 PHE A CA 1
ATOM 821 C C . PHE A 1 108 ? 18.900 0.158 -17.703 1.00 94.12 108 PHE A C 1
ATOM 823 O O . PHE A 1 108 ? 19.900 0.265 -16.990 1.00 94.12 108 PHE A O 1
ATOM 830 N N . SER A 1 109 ? 18.939 0.470 -18.994 1.00 91.38 109 SER A N 1
ATOM 831 C CA . SER A 1 109 ? 20.135 0.972 -19.656 1.00 91.38 109 SER A CA 1
ATOM 832 C C . SER A 1 109 ? 20.249 2.481 -19.467 1.00 91.38 109 SER A C 1
ATOM 834 O O . SER A 1 109 ? 19.580 3.253 -20.153 1.00 91.38 109 SER A O 1
ATOM 836 N N . LYS A 1 110 ? 21.137 2.913 -18.564 1.00 87.69 110 LYS A N 1
ATOM 837 C CA . LYS A 1 110 ? 21.389 4.339 -18.269 1.00 87.69 110 LYS A CA 1
ATOM 838 C C . LYS A 1 110 ? 21.879 5.145 -19.476 1.00 87.69 110 LYS A C 1
ATOM 840 O O . LYS A 1 110 ? 21.649 6.354 -19.530 1.00 87.69 110 LYS A O 1
ATOM 845 N N . ASP A 1 111 ? 22.508 4.476 -20.439 1.00 89.06 111 ASP A N 1
ATOM 846 C CA . ASP A 1 111 ? 23.034 5.079 -21.667 1.00 89.06 111 ASP A CA 1
ATOM 847 C C . ASP A 1 111 ? 21.947 5.339 -22.722 1.00 89.06 111 ASP A C 1
ATOM 849 O O . ASP A 1 111 ? 22.152 6.123 -23.650 1.00 89.06 111 ASP A O 1
ATOM 853 N N . LEU A 1 112 ? 20.786 4.693 -22.588 1.00 90.62 112 LEU A N 1
ATOM 854 C CA . LEU A 1 112 ? 19.655 4.837 -23.496 1.00 90.62 112 LEU A CA 1
ATOM 855 C C . LEU A 1 112 ? 18.550 5.663 -22.841 1.00 90.62 112 LEU A C 1
ATOM 857 O O . LEU A 1 112 ? 18.367 5.638 -21.627 1.00 90.62 112 LEU A O 1
ATOM 861 N N . TRP A 1 113 ? 17.800 6.397 -23.660 1.00 90.88 113 TRP A N 1
ATOM 862 C CA . TRP A 1 113 ? 16.598 7.105 -23.204 1.00 90.88 113 TRP A CA 1
ATOM 863 C C . TRP A 1 113 ? 15.393 6.171 -23.014 1.00 90.88 113 TRP A C 1
ATOM 865 O O . TRP A 1 113 ? 14.425 6.553 -22.365 1.00 90.88 113 TRP A O 1
ATOM 875 N N . LEU A 1 114 ? 15.485 4.957 -23.564 1.00 93.31 114 LEU A N 1
ATOM 876 C CA . LEU A 1 114 ? 14.469 3.918 -23.535 1.00 93.31 114 LEU A CA 1
ATOM 877 C C . LEU A 1 114 ? 15.135 2.569 -23.252 1.00 93.31 114 LEU A C 1
ATOM 879 O O . LEU A 1 114 ? 16.079 2.173 -23.947 1.00 93.31 114 LEU A O 1
ATOM 883 N N . SER A 1 115 ? 14.609 1.844 -22.272 1.00 95.31 115 SER A N 1
ATOM 884 C CA . SER A 1 115 ? 14.891 0.427 -22.063 1.00 95.31 115 SER A CA 1
ATOM 885 C C . SER A 1 115 ? 13.687 -0.389 -22.508 1.00 95.31 115 SER A C 1
ATOM 887 O O . SER A 1 115 ? 12.563 -0.085 -22.126 1.00 95.31 115 SER A O 1
ATOM 889 N N . GLN A 1 116 ? 13.912 -1.405 -23.337 1.00 94.88 116 GLN A N 1
ATOM 890 C CA . GLN A 1 116 ? 12.830 -2.203 -23.911 1.00 94.88 116 GLN A CA 1
ATOM 891 C C . GLN A 1 116 ? 13.060 -3.683 -23.638 1.00 94.88 116 GLN A C 1
ATOM 893 O O . GLN A 1 116 ? 14.165 -4.180 -23.833 1.00 94.88 116 GLN A O 1
ATOM 898 N N . PHE A 1 117 ? 12.016 -4.404 -23.255 1.00 95.81 117 PHE A N 1
ATOM 899 C CA . PHE A 1 117 ? 12.046 -5.843 -23.026 1.00 95.81 117 PHE A CA 1
ATOM 900 C C . PHE A 1 117 ? 10.974 -6.504 -23.881 1.00 95.81 117 PHE A C 1
ATOM 902 O O . PHE A 1 117 ? 9.850 -6.019 -23.971 1.00 95.81 117 PHE A O 1
ATOM 909 N N . LYS A 1 118 ? 11.323 -7.604 -24.542 1.00 94.75 118 LYS A N 1
ATOM 910 C CA . LYS A 1 118 ? 10.385 -8.339 -25.393 1.00 94.75 118 LYS A CA 1
ATOM 911 C C . LYS A 1 118 ? 9.738 -9.436 -24.578 1.00 94.75 118 LYS A C 1
ATOM 913 O O . LYS A 1 118 ? 10.451 -10.196 -23.946 1.00 94.75 118 LYS A O 1
ATOM 918 N N . ILE A 1 119 ? 8.428 -9.576 -24.629 1.00 92.69 119 ILE A N 1
ATOM 919 C CA . ILE A 1 119 ? 7.705 -10.631 -23.925 1.00 92.69 119 ILE A CA 1
ATOM 920 C C . ILE A 1 119 ? 7.171 -11.606 -24.960 1.00 92.69 119 ILE A C 1
ATOM 922 O O . ILE A 1 119 ? 6.478 -11.213 -25.902 1.00 92.69 119 ILE A O 1
ATOM 926 N N . GLN A 1 120 ? 7.511 -12.881 -24.798 1.00 88.50 120 GLN A N 1
ATOM 927 C CA . GLN A 1 120 ? 6.960 -13.928 -25.644 1.00 88.50 120 GLN A CA 1
ATOM 928 C C . GLN A 1 120 ? 5.565 -14.298 -25.149 1.00 88.50 120 GLN A C 1
ATOM 930 O O . GLN A 1 120 ? 5.423 -14.899 -24.084 1.00 88.50 120 GLN A O 1
ATOM 935 N N . ALA A 1 121 ? 4.542 -13.965 -25.929 1.00 79.81 121 ALA A N 1
ATOM 936 C CA . ALA A 1 121 ? 3.177 -14.247 -25.537 1.00 79.81 121 ALA A CA 1
ATOM 937 C C . ALA A 1 121 ? 2.720 -15.652 -25.978 1.00 79.81 121 ALA A C 1
ATOM 939 O O . ALA A 1 121 ? 3.061 -16.100 -27.079 1.00 79.81 121 ALA A O 1
ATOM 940 N N . PRO A 1 122 ? 1.970 -16.386 -25.135 1.00 74.56 122 PRO A N 1
ATOM 941 C CA . PRO A 1 122 ? 1.343 -17.633 -25.540 1.00 74.56 122 PRO A CA 1
ATOM 942 C C . PRO A 1 122 ? 0.241 -17.344 -26.565 1.00 74.56 122 PRO A C 1
ATOM 944 O O . PRO A 1 122 ? -0.535 -16.402 -26.424 1.00 74.56 122 PRO A O 1
ATOM 947 N N . VAL A 1 123 ? 0.162 -18.179 -27.601 1.00 71.94 123 VAL A N 1
ATOM 948 C CA . VAL A 1 123 ? -0.812 -18.043 -28.692 1.00 71.94 123 VAL A CA 1
ATOM 949 C C . VAL A 1 123 ? -2.240 -18.062 -28.130 1.00 71.94 123 VAL A C 1
ATOM 951 O O . VAL A 1 123 ? -2.673 -19.084 -27.601 1.00 71.94 123 VAL A O 1
ATOM 954 N N . GLY A 1 124 ? -2.954 -16.935 -28.235 1.00 69.31 124 GLY A N 1
ATOM 955 C CA . GLY A 1 124 ? -4.352 -16.794 -27.805 1.00 69.31 124 GLY A CA 1
ATOM 956 C C . GLY A 1 124 ? -4.583 -16.823 -26.288 1.00 69.31 124 GLY A C 1
ATOM 957 O O . GLY A 1 124 ? -5.730 -16.938 -25.860 1.00 69.31 124 GLY A O 1
ATOM 958 N N . GLY A 1 125 ? -3.522 -16.748 -25.478 1.00 83.44 125 GLY A N 1
ATOM 959 C CA . GLY A 1 125 ? -3.615 -16.730 -24.016 1.00 83.44 125 GLY A CA 1
ATOM 960 C C . GLY A 1 125 ? -3.692 -15.318 -23.433 1.00 83.44 125 GLY A C 1
ATOM 961 O O . GLY A 1 125 ? -3.503 -14.324 -24.131 1.00 83.44 125 GLY A O 1
ATOM 962 N N . LYS A 1 126 ? -3.936 -15.232 -22.128 1.00 90.69 126 LYS A N 1
ATOM 963 C CA . LYS A 1 126 ? -3.776 -13.999 -21.355 1.00 90.69 126 LYS A CA 1
ATOM 964 C C . LYS A 1 126 ? -2.456 -14.023 -20.587 1.00 90.69 126 LYS A C 1
ATOM 966 O O . LYS A 1 126 ? -1.967 -15.089 -20.199 1.00 90.69 126 LYS A O 1
ATOM 971 N N . LEU A 1 127 ? -1.880 -12.845 -20.391 1.00 92.50 127 LEU A N 1
ATOM 972 C CA . LEU A 1 127 ? -0.664 -12.632 -19.617 1.00 92.50 127 LEU A CA 1
ATOM 973 C C . LEU A 1 127 ? -0.950 -11.718 -18.438 1.00 92.50 127 LEU A C 1
ATOM 975 O O . LEU A 1 127 ? -1.551 -10.668 -18.623 1.00 92.50 127 LEU A O 1
ATOM 979 N N . ALA A 1 128 ? -0.467 -12.097 -17.263 1.00 94.00 128 ALA A N 1
ATOM 980 C CA . ALA A 1 128 ? -0.430 -11.250 -16.086 1.00 94.00 128 ALA A CA 1
ATOM 981 C C . ALA A 1 128 ? 0.996 -10.766 -15.829 1.00 94.00 128 ALA A C 1
ATOM 983 O O . ALA A 1 128 ? 1.960 -11.534 -15.938 1.00 94.00 128 ALA A O 1
ATOM 984 N N . PHE A 1 129 ? 1.106 -9.502 -15.448 1.00 95.06 129 PHE A N 1
ATOM 985 C CA . PHE A 1 129 ? 2.337 -8.874 -15.002 1.00 95.06 129 PHE A CA 1
ATOM 986 C C . PHE A 1 129 ? 2.164 -8.425 -13.560 1.00 95.06 129 PHE A C 1
ATOM 988 O O . PHE A 1 129 ? 1.136 -7.852 -13.225 1.00 95.06 129 PHE A O 1
ATOM 995 N N . PHE A 1 130 ? 3.179 -8.667 -12.737 1.00 94.38 130 PHE A N 1
ATOM 996 C CA . PHE A 1 130 ? 3.259 -8.175 -11.361 1.00 94.38 130 PHE A CA 1
ATOM 997 C C . PHE A 1 130 ? 4.563 -7.396 -11.223 1.00 94.38 130 PHE A C 1
ATOM 999 O O . PHE A 1 130 ? 5.635 -7.961 -11.479 1.00 94.38 130 PHE A O 1
ATOM 1006 N N . THR A 1 131 ? 4.490 -6.111 -10.878 1.00 93.81 131 THR A N 1
ATOM 1007 C CA . THR A 1 131 ? 5.637 -5.197 -10.924 1.00 93.81 131 THR A CA 1
ATOM 1008 C C . THR A 1 131 ? 5.884 -4.502 -9.595 1.00 93.81 131 THR A C 1
ATOM 1010 O O . THR A 1 131 ? 4.969 -4.026 -8.932 1.00 93.81 131 THR A O 1
ATOM 1013 N N . GLU A 1 132 ? 7.159 -4.427 -9.205 1.00 90.69 132 GLU A N 1
ATOM 1014 C CA . GLU A 1 132 ? 7.580 -3.751 -7.968 1.00 90.69 132 GLU A CA 1
ATOM 1015 C C . GLU A 1 132 ? 7.147 -2.286 -7.918 1.00 90.69 132 GLU A C 1
ATOM 1017 O O . GLU A 1 132 ? 6.828 -1.813 -6.838 1.00 90.69 132 GLU A O 1
ATOM 1022 N N . HIS A 1 133 ? 7.078 -1.625 -9.075 1.00 90.19 133 HIS A N 1
ATOM 1023 C CA . HIS A 1 133 ? 6.644 -0.240 -9.228 1.00 90.19 133 HIS A CA 1
ATOM 1024 C C . HIS A 1 133 ? 5.465 -0.125 -10.192 1.00 90.19 133 HIS A C 1
ATOM 1026 O O . HIS A 1 133 ? 5.219 -1.041 -10.989 1.00 90.19 133 HIS A O 1
ATOM 1032 N N . LEU A 1 134 ? 4.759 1.007 -10.155 1.00 89.19 134 LEU A N 1
ATOM 1033 C CA . LEU A 1 134 ? 3.717 1.312 -11.134 1.00 89.19 134 LEU A CA 1
ATOM 1034 C C . LEU A 1 134 ? 4.337 1.525 -12.530 1.00 89.19 134 LEU A C 1
ATOM 1036 O O . LEU A 1 134 ? 5.208 2.383 -12.690 1.00 89.19 134 LEU A O 1
ATOM 1040 N N . PRO A 1 135 ? 3.888 0.803 -13.575 1.00 91.31 135 PRO A N 1
ATOM 1041 C CA . PRO A 1 135 ? 4.409 0.968 -14.935 1.00 91.31 135 PRO A CA 1
ATOM 1042 C C . PRO A 1 135 ? 4.324 2.405 -15.462 1.00 91.31 135 PRO A C 1
ATOM 1044 O O . PRO A 1 135 ? 5.211 2.850 -16.191 1.00 91.31 135 PRO A O 1
ATOM 1047 N N . GLN A 1 136 ? 3.290 3.138 -15.045 1.00 89.44 136 GLN A N 1
ATOM 1048 C CA . GLN A 1 136 ? 3.030 4.525 -15.422 1.00 89.44 136 GLN A CA 1
ATOM 1049 C C . GLN A 1 136 ? 4.135 5.490 -14.958 1.00 89.44 136 GLN A C 1
ATOM 1051 O O . GLN A 1 136 ? 4.320 6.542 -15.563 1.00 89.44 136 GLN A O 1
ATOM 1056 N N . GLU A 1 137 ? 4.923 5.146 -13.932 1.00 87.31 137 GLU A N 1
ATOM 1057 C CA . GLU A 1 137 ? 6.069 5.965 -13.496 1.00 87.31 137 GLU A CA 1
ATOM 1058 C C . GLU A 1 137 ? 7.189 6.024 -14.540 1.00 87.31 137 GLU A C 1
ATOM 1060 O O . GLU A 1 137 ? 8.029 6.928 -14.524 1.00 87.31 137 GLU A O 1
ATOM 1065 N N . PHE A 1 138 ? 7.196 5.064 -15.465 1.00 90.31 138 PHE A N 1
ATOM 1066 C CA . PHE A 1 138 ? 8.172 4.952 -16.540 1.00 90.31 138 PHE A CA 1
ATOM 1067 C C . PHE A 1 138 ? 7.601 5.368 -17.899 1.00 90.31 138 PHE A C 1
ATOM 1069 O O . PHE A 1 138 ? 8.233 5.122 -18.931 1.00 90.31 138 PHE A O 1
ATOM 1076 N N . GLU A 1 139 ? 6.430 6.008 -17.910 1.00 88.31 139 GLU A N 1
ATOM 1077 C CA . GLU A 1 139 ? 5.805 6.566 -19.103 1.00 88.31 139 GLU A CA 1
ATOM 1078 C C . GLU A 1 139 ? 6.042 8.071 -19.199 1.00 88.31 139 GLU A C 1
ATOM 1080 O O . GLU A 1 139 ? 5.785 8.837 -18.272 1.00 88.31 139 GLU A O 1
ATOM 1085 N N . ASN A 1 140 ? 6.505 8.521 -20.362 1.00 87.38 140 ASN A N 1
ATOM 1086 C CA . ASN A 1 140 ? 6.617 9.946 -20.664 1.00 87.38 140 ASN A CA 1
ATOM 1087 C C . ASN A 1 140 ? 5.958 10.257 -22.011 1.00 87.38 140 ASN A C 1
ATOM 1089 O O . ASN A 1 140 ? 5.002 11.026 -22.096 1.00 87.38 140 ASN A O 1
ATOM 1093 N N . LYS A 1 141 ? 6.436 9.623 -23.083 1.00 88.75 141 LYS A N 1
ATOM 1094 C CA . LYS A 1 141 ? 5.896 9.751 -24.445 1.00 88.75 141 LYS A CA 1
ATOM 1095 C C . LYS A 1 141 ? 5.522 8.416 -25.067 1.00 88.75 141 LYS A C 1
ATOM 1097 O O . LYS A 1 141 ? 4.817 8.408 -26.077 1.00 88.75 141 LYS A O 1
ATOM 1102 N N . LEU A 1 142 ? 6.036 7.317 -24.525 1.00 89.94 142 LEU A N 1
ATOM 1103 C CA . LEU A 1 142 ? 5.767 5.964 -24.983 1.00 89.94 142 LEU A CA 1
ATOM 1104 C C . LEU A 1 142 ? 5.020 5.181 -23.902 1.00 89.94 142 LEU A C 1
ATOM 1106 O O . LEU A 1 142 ? 5.458 5.172 -22.756 1.00 89.94 142 LEU A O 1
ATOM 1110 N N . HIS A 1 143 ? 3.943 4.497 -24.296 1.00 93.50 143 HIS A N 1
ATOM 1111 C CA . HIS A 1 143 ? 3.204 3.588 -23.416 1.00 93.50 143 HIS A CA 1
ATOM 1112 C C . HIS A 1 143 ? 4.075 2.415 -22.957 1.00 93.50 143 HIS A C 1
ATOM 1114 O O . HIS A 1 143 ? 4.883 1.890 -23.746 1.00 93.50 143 HIS A O 1
ATOM 1120 N N . TYR A 1 144 ? 3.889 1.975 -21.712 1.00 93.38 144 TYR A N 1
ATOM 1121 C CA . TYR A 1 144 ? 4.692 0.929 -21.082 1.00 93.38 144 TYR A CA 1
ATOM 1122 C C . TYR A 1 144 ? 4.503 -0.425 -21.770 1.00 93.38 144 TYR A C 1
ATOM 1124 O O . TYR A 1 144 ? 5.443 -1.215 -21.792 1.00 93.38 144 TYR A O 1
ATOM 1132 N N . LEU A 1 145 ? 3.351 -0.697 -22.396 1.00 93.75 145 LEU A N 1
ATOM 1133 C CA . LEU A 1 145 ? 3.110 -1.954 -23.110 1.00 93.75 145 LEU A CA 1
ATOM 1134 C C . LEU A 1 145 ? 2.616 -1.749 -24.541 1.00 93.75 145 LEU A C 1
ATOM 1136 O O . LEU A 1 145 ? 1.574 -1.156 -24.800 1.00 93.75 145 LEU A O 1
ATOM 1140 N N . LYS A 1 146 ? 3.353 -2.304 -25.501 1.00 91.69 146 LYS A N 1
ATOM 1141 C CA . LYS A 1 146 ? 2.989 -2.226 -26.919 1.00 91.69 146 LYS A CA 1
ATOM 1142 C C . LYS A 1 146 ? 2.961 -3.579 -27.600 1.00 91.69 146 LYS A C 1
ATOM 1144 O O . LYS A 1 146 ? 3.760 -4.458 -27.273 1.00 91.69 146 LYS A O 1
ATOM 1149 N N . GLU A 1 147 ? 2.109 -3.713 -28.605 1.00 89.38 147 GLU A N 1
ATOM 1150 C CA . GLU A 1 147 ? 2.134 -4.857 -29.517 1.00 89.38 147 GLU A CA 1
ATOM 1151 C C . GLU A 1 147 ? 3.279 -4.754 -30.533 1.00 89.38 147 GLU A C 1
ATOM 1153 O O . GLU A 1 147 ? 3.973 -3.736 -30.647 1.00 89.38 147 GLU A O 1
ATOM 1158 N N . ALA A 1 148 ? 3.478 -5.826 -31.300 1.00 85.88 148 ALA A N 1
ATOM 1159 C CA . ALA A 1 148 ? 4.490 -5.895 -32.347 1.00 85.88 148 ALA A CA 1
ATOM 1160 C C . ALA A 1 148 ? 4.292 -4.850 -33.462 1.00 85.88 148 ALA A C 1
ATOM 1162 O O . ALA A 1 148 ? 5.275 -4.422 -34.072 1.00 85.88 148 ALA A O 1
ATOM 1163 N N . ASP A 1 149 ? 3.052 -4.420 -33.713 1.00 85.00 149 ASP A N 1
ATOM 1164 C CA . ASP A 1 149 ? 2.708 -3.374 -34.682 1.00 85.00 149 ASP A CA 1
ATOM 1165 C C . ASP A 1 149 ? 2.863 -1.942 -34.125 1.00 85.00 149 ASP A C 1
ATOM 1167 O O . ASP A 1 149 ? 2.772 -0.964 -34.872 1.00 85.00 149 ASP A O 1
ATOM 1171 N N . GLY A 1 150 ? 3.179 -1.819 -32.830 1.00 86.00 150 GLY A N 1
ATOM 1172 C CA . GLY A 1 150 ? 3.396 -0.560 -32.129 1.00 86.00 150 GLY A CA 1
ATOM 1173 C C . GLY A 1 150 ? 2.143 0.051 -31.501 1.00 86.00 150 GLY A C 1
ATOM 1174 O O .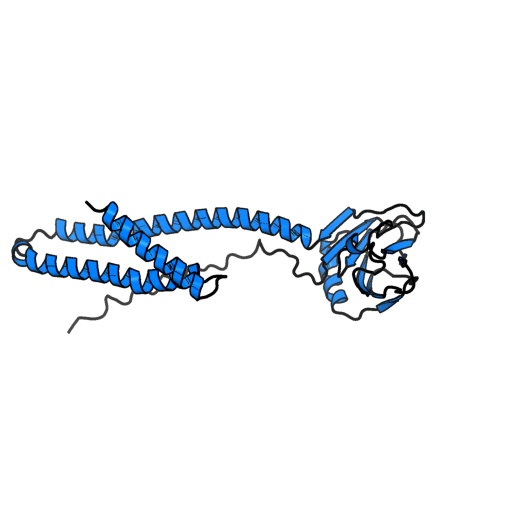 GLY A 1 150 ? 2.240 1.174 -30.996 1.00 86.00 150 GLY A O 1
ATOM 1175 N N . HIS A 1 151 ? 0.999 -0.635 -31.514 1.00 89.38 151 HIS A N 1
ATOM 1176 C CA . HIS A 1 151 ? -0.214 -0.187 -30.830 1.00 89.38 151 HIS A CA 1
ATOM 1177 C C . HIS A 1 151 ? -0.081 -0.294 -29.306 1.00 89.38 151 HIS A C 1
ATOM 1179 O O . HIS A 1 151 ? 0.614 -1.175 -28.800 1.00 89.38 151 HIS A O 1
ATOM 1185 N N . ASP A 1 152 ? -0.720 0.633 -28.590 1.00 92.12 152 ASP A N 1
ATOM 1186 C CA . ASP A 1 152 ? -0.798 0.620 -27.125 1.00 92.12 152 ASP A CA 1
ATOM 1187 C C . ASP A 1 152 ? -1.746 -0.485 -26.660 1.00 92.12 152 ASP A C 1
ATOM 1189 O O . ASP A 1 152 ? -2.824 -0.663 -27.236 1.00 92.12 152 ASP A O 1
ATOM 1193 N N . VAL A 1 153 ? -1.339 -1.217 -25.624 1.00 90.31 153 VAL A N 1
ATOM 1194 C CA . VAL A 1 153 ? -2.163 -2.252 -24.996 1.00 90.31 153 VAL A CA 1
ATOM 1195 C C . VAL A 1 153 ? -2.442 -1.849 -23.563 1.00 90.31 153 VAL A C 1
ATOM 1197 O O . VAL A 1 153 ? -1.515 -1.637 -22.785 1.00 90.31 153 VAL A O 1
ATOM 1200 N N . GLU A 1 154 ? -3.723 -1.802 -23.224 1.00 91.12 154 GLU A N 1
ATOM 1201 C CA . GLU A 1 154 ? -4.191 -1.534 -21.869 1.00 91.12 154 GLU A CA 1
ATOM 1202 C C . GLU A 1 154 ? -4.616 -2.828 -21.167 1.00 91.12 154 GLU A C 1
ATOM 1204 O O . GLU A 1 154 ? -5.021 -3.791 -21.838 1.00 91.12 154 GLU A O 1
ATOM 1209 N N . PRO A 1 155 ? -4.526 -2.876 -19.828 1.00 92.06 155 PRO A N 1
ATOM 1210 C CA . PRO A 1 155 ? -4.930 -4.038 -19.063 1.00 92.06 155 PRO A CA 1
ATOM 1211 C C . PRO A 1 155 ? -6.446 -4.240 -19.162 1.00 92.06 155 PRO A C 1
ATOM 1213 O O . PRO A 1 155 ? -7.238 -3.300 -19.195 1.00 92.06 155 PRO A O 1
ATOM 1216 N N . MET A 1 156 ? -6.857 -5.503 -19.212 1.00 90.81 156 MET A N 1
ATOM 1217 C CA . MET A 1 156 ? -8.254 -5.922 -19.089 1.00 90.81 156 MET A CA 1
ATOM 1218 C C . MET A 1 156 ? -8.728 -5.895 -17.636 1.00 90.81 156 MET A C 1
ATOM 1220 O O . MET A 1 156 ? -9.897 -5.630 -17.367 1.00 90.81 156 MET A O 1
ATOM 1224 N N . GLU A 1 157 ? -7.814 -6.238 -16.733 1.00 90.31 157 GLU A N 1
ATOM 1225 C CA . GLU A 1 157 ? -7.970 -6.275 -15.284 1.00 90.31 157 GLU A CA 1
ATOM 1226 C C . GLU A 1 157 ? -6.674 -5.684 -14.719 1.00 90.31 157 GLU A C 1
ATOM 1228 O O . GLU A 1 157 ? -5.590 -6.052 -15.183 1.00 90.31 157 GLU A O 1
ATOM 1233 N N . GLU A 1 158 ? -6.772 -4.753 -13.777 1.00 89.75 158 GLU A N 1
ATOM 1234 C CA . GLU A 1 158 ? -5.621 -4.167 -13.090 1.00 89.75 158 GLU A CA 1
ATOM 1235 C C . GLU A 1 158 ? -5.928 -3.982 -11.610 1.00 89.75 158 GLU A C 1
ATOM 1237 O O . GLU A 1 158 ? -7.077 -3.744 -11.237 1.00 89.75 158 GLU A O 1
ATOM 1242 N N . GLU A 1 159 ? -4.893 -4.083 -10.782 1.00 86.81 159 GLU A N 1
ATOM 1243 C CA . GLU A 1 159 ? -4.960 -3.796 -9.355 1.00 86.81 159 GLU A CA 1
ATOM 1244 C C . GLU A 1 159 ? -3.702 -3.029 -8.961 1.00 86.81 159 GLU A C 1
ATOM 1246 O O . GLU A 1 159 ? -2.589 -3.314 -9.411 1.00 86.81 159 GLU A O 1
ATOM 1251 N N . SER A 1 160 ? -3.869 -2.014 -8.118 1.00 82.56 160 SER A N 1
ATOM 1252 C CA . SER A 1 160 ? -2.753 -1.189 -7.669 1.00 82.56 160 SER A CA 1
ATOM 1253 C C . SER A 1 160 ? -2.864 -0.839 -6.195 1.00 82.56 160 SER A C 1
ATOM 1255 O O . SER A 1 160 ? -3.953 -0.746 -5.618 1.00 82.56 160 SER A O 1
ATOM 1257 N N . SER A 1 161 ? -1.713 -0.563 -5.587 1.00 68.50 161 SER A N 1
ATOM 1258 C CA . SER A 1 161 ? -1.639 -0.046 -4.219 1.00 68.50 161 SER A CA 1
ATOM 1259 C C . SER A 1 161 ? -2.399 1.284 -4.053 1.00 68.50 161 SER A C 1
ATOM 1261 O O . SER A 1 161 ? -2.966 1.545 -2.987 1.00 68.50 161 SER A O 1
ATOM 1263 N N . MET A 1 162 ? -2.485 2.100 -5.113 1.00 60.50 162 MET A N 1
ATOM 1264 C CA . MET A 1 162 ? -3.195 3.385 -5.115 1.00 60.50 162 MET A CA 1
ATOM 1265 C C . MET A 1 162 ? -4.717 3.218 -5.028 1.00 60.50 162 MET A C 1
ATOM 1267 O O . MET A 1 162 ? -5.368 3.960 -4.292 1.00 60.50 162 MET A O 1
ATOM 1271 N N . GLU A 1 163 ? -5.286 2.213 -5.698 1.00 58.22 163 GLU A N 1
ATOM 1272 C CA . GLU A 1 163 ? -6.726 1.931 -5.632 1.00 58.22 163 GLU A CA 1
ATOM 1273 C C . GLU A 1 163 ? -7.151 1.472 -4.222 1.00 58.22 163 GLU A C 1
ATOM 1275 O O . GLU A 1 163 ? -8.261 1.765 -3.769 1.00 58.22 163 GLU A O 1
ATOM 1280 N N . CYS A 1 164 ? -6.250 0.820 -3.468 1.00 56.78 164 CYS A N 1
ATOM 1281 C CA . CYS A 1 164 ? -6.515 0.504 -2.062 1.00 56.78 164 CYS A CA 1
ATOM 1282 C C . CYS A 1 164 ? -6.456 1.739 -1.166 1.00 56.78 164 CYS A C 1
ATOM 1284 O O . CYS A 1 164 ? -7.236 1.812 -0.228 1.00 56.78 164 CYS A O 1
ATOM 1286 N N . ALA A 1 165 ? -5.595 2.728 -1.429 1.00 54.41 165 ALA A N 1
ATOM 1287 C CA . ALA A 1 165 ? -5.571 3.953 -0.626 1.00 54.41 165 ALA A CA 1
ATOM 1288 C C . ALA A 1 165 ? -6.922 4.689 -0.684 1.00 54.41 165 ALA A C 1
ATOM 1290 O O . ALA A 1 165 ? -7.430 5.120 0.350 1.00 54.41 165 ALA A O 1
ATOM 1291 N N . GLU A 1 166 ? -7.542 4.758 -1.862 1.00 54.84 166 GLU A N 1
ATOM 1292 C CA . GLU A 1 166 ? -8.879 5.335 -2.036 1.00 54.84 166 GLU A CA 1
ATOM 1293 C C . GLU A 1 166 ? -9.964 4.471 -1.371 1.00 54.84 166 GLU A C 1
ATOM 1295 O O . GLU A 1 166 ? -10.737 4.976 -0.556 1.00 54.84 166 GLU A O 1
ATOM 1300 N N . LYS A 1 167 ? -9.953 3.145 -1.582 1.00 54.53 167 LYS A N 1
ATOM 1301 C CA . LYS A 1 167 ? -10.891 2.225 -0.908 1.00 54.53 167 LYS A CA 1
ATOM 1302 C C . LYS A 1 167 ? -10.712 2.184 0.613 1.00 54.53 167 LYS A C 1
ATOM 1304 O O . LYS A 1 167 ? -11.686 1.962 1.322 1.00 54.53 167 LYS A O 1
ATOM 1309 N N . VAL A 1 168 ? -9.504 2.398 1.136 1.00 54.88 168 VAL A N 1
ATOM 1310 C CA . VAL A 1 168 ? -9.226 2.531 2.577 1.00 54.88 168 VAL A CA 1
ATOM 1311 C C . VAL A 1 168 ? -9.784 3.827 3.097 1.00 54.88 168 VAL A C 1
ATOM 1313 O O . VAL A 1 168 ? -10.329 3.813 4.188 1.00 54.88 168 VAL A O 1
ATOM 1316 N N . ILE A 1 169 ? -9.673 4.928 2.357 1.00 57.91 169 ILE A N 1
ATOM 1317 C CA . ILE A 1 169 ? -10.297 6.190 2.753 1.00 57.91 169 ILE A CA 1
ATOM 1318 C C . ILE A 1 169 ? -11.818 6.006 2.816 1.00 57.91 169 ILE A C 1
ATOM 1320 O O . ILE A 1 169 ? -12.408 6.322 3.844 1.00 57.91 169 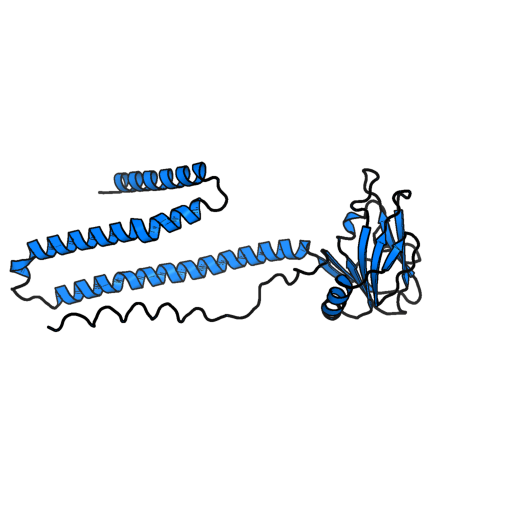ILE A O 1
ATOM 1324 N N . ASP A 1 170 ? -12.431 5.385 1.808 1.00 58.41 170 ASP A N 1
ATOM 1325 C CA . ASP A 1 170 ? -13.878 5.140 1.774 1.00 58.41 170 ASP A CA 1
ATOM 1326 C C . ASP A 1 170 ? -14.343 4.131 2.841 1.00 58.41 170 ASP A C 1
ATOM 1328 O O . ASP A 1 170 ? -15.352 4.335 3.522 1.00 58.41 170 ASP A O 1
ATOM 1332 N N . ALA A 1 171 ? -13.599 3.039 3.040 1.00 55.66 171 ALA A N 1
ATOM 1333 C CA . ALA A 1 171 ? -13.883 2.041 4.069 1.00 55.66 171 ALA A CA 1
ATOM 1334 C C . ALA A 1 171 ? -13.584 2.563 5.479 1.00 55.66 171 ALA A C 1
ATOM 1336 O O . ALA A 1 171 ? -14.266 2.169 6.428 1.00 55.66 171 ALA A O 1
ATOM 1337 N N . ALA A 1 172 ? -12.599 3.449 5.636 1.00 55.28 172 ALA A N 1
ATOM 1338 C CA . ALA A 1 172 ? -12.333 4.153 6.880 1.00 55.28 172 ALA A CA 1
ATOM 1339 C C . ALA A 1 172 ? -13.442 5.157 7.168 1.00 55.28 172 ALA A C 1
ATOM 1341 O O . ALA A 1 172 ? -13.863 5.217 8.312 1.00 55.28 172 ALA A O 1
ATOM 1342 N N . ASP A 1 173 ? -13.974 5.875 6.180 1.00 55.88 173 ASP A N 1
ATOM 1343 C CA . ASP A 1 173 ? -15.075 6.82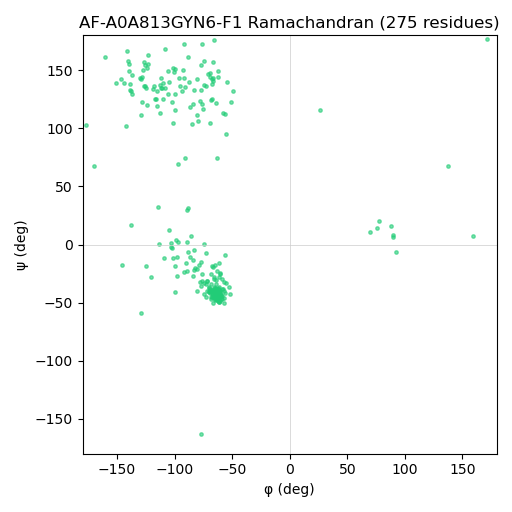2 6.390 1.00 55.88 173 ASP A CA 1
ATOM 1344 C C . ASP A 1 173 ? -16.375 6.080 6.758 1.00 55.88 173 ASP A C 1
ATOM 1346 O O . ASP A 1 173 ? -17.006 6.364 7.780 1.00 55.88 173 ASP A O 1
ATOM 1350 N N . ALA A 1 174 ? -16.694 4.997 6.039 1.00 55.72 174 ALA A N 1
ATOM 1351 C CA . ALA A 1 174 ? -17.792 4.090 6.392 1.00 55.72 174 ALA A CA 1
ATOM 1352 C C . ALA A 1 174 ? -17.561 3.373 7.741 1.00 55.72 174 ALA A C 1
ATOM 1354 O O . ALA A 1 174 ? -18.494 3.087 8.500 1.00 55.72 174 ALA A O 1
ATOM 1355 N N . GLY A 1 175 ? -16.303 3.068 8.061 1.00 53.47 175 GLY A N 1
ATOM 1356 C CA . GLY A 1 175 ? -15.868 2.495 9.329 1.00 53.47 175 GLY A CA 1
ATOM 1357 C C . GLY A 1 175 ? -16.000 3.481 10.486 1.00 53.47 175 GLY A C 1
ATOM 1358 O O . GLY A 1 175 ? -16.484 3.097 11.548 1.00 53.47 175 GLY A O 1
ATOM 1359 N N . ILE A 1 176 ? -15.650 4.749 10.278 1.00 55.66 176 ILE A N 1
ATOM 1360 C CA . ILE A 1 176 ? -15.804 5.852 11.229 1.00 55.66 176 ILE A CA 1
ATOM 1361 C C . ILE A 1 176 ? -17.285 6.058 11.522 1.00 55.66 176 ILE A C 1
ATOM 1363 O O . ILE A 1 176 ? -17.646 6.146 12.693 1.00 55.66 176 ILE A O 1
ATOM 1367 N N . GLU A 1 177 ? -18.154 6.041 10.509 1.00 56.72 177 GLU A N 1
ATOM 1368 C CA . GLU A 1 177 ? -19.598 6.186 10.709 1.00 56.72 177 GLU A CA 1
ATOM 1369 C C . GLU A 1 177 ? -20.177 5.025 11.539 1.00 56.72 177 GLU A C 1
ATOM 1371 O O . GLU A 1 177 ? -20.876 5.255 12.530 1.00 56.72 177 GLU A O 1
ATOM 1376 N N . ARG A 1 178 ? -19.798 3.771 11.238 1.00 56.56 178 ARG A N 1
ATOM 1377 C CA . ARG A 1 178 ? -20.237 2.595 12.017 1.00 56.56 178 ARG A CA 1
ATOM 1378 C C . ARG A 1 178 ? -19.629 2.518 13.419 1.00 56.56 178 ARG A C 1
ATOM 1380 O O . ARG A 1 178 ? -20.309 2.089 14.352 1.00 56.56 178 ARG A O 1
ATOM 1387 N N . VAL A 1 179 ? -18.366 2.908 13.597 1.00 56.44 179 VAL A N 1
ATOM 1388 C CA . VAL A 1 179 ? -17.716 3.003 14.917 1.00 56.44 179 VAL A CA 1
ATOM 1389 C C . VAL A 1 179 ? -18.376 4.102 15.734 1.00 56.44 179 VAL A C 1
ATOM 1391 O O . VAL A 1 179 ? -18.648 3.903 16.915 1.00 56.44 179 VAL A O 1
ATOM 1394 N N . GLN A 1 180 ? -18.679 5.241 15.119 1.00 57.50 180 GLN A N 1
ATOM 1395 C CA . GLN A 1 180 ? -19.395 6.325 15.764 1.00 57.50 180 GLN A CA 1
ATOM 1396 C C . GLN A 1 180 ? -20.788 5.853 16.202 1.00 57.50 180 GLN A C 1
ATOM 1398 O O . GLN A 1 180 ? -21.113 5.994 17.378 1.00 57.50 180 GLN A O 1
ATOM 1403 N N . GLU A 1 181 ? -21.573 5.215 15.329 1.00 59.84 181 GLU A N 1
ATOM 1404 C CA . GLU A 1 181 ? -22.906 4.692 15.664 1.00 59.84 181 GLU A CA 1
ATOM 1405 C C . GLU A 1 181 ? -22.868 3.660 16.807 1.00 59.84 181 GLU A C 1
ATOM 1407 O O . GLU A 1 181 ? -23.615 3.786 17.784 1.00 59.84 181 GLU A O 1
ATOM 1412 N N . LYS A 1 182 ? -21.946 2.686 16.751 1.00 61.28 182 LYS A N 1
ATOM 1413 C CA . LYS A 1 182 ? -21.764 1.696 17.827 1.00 61.28 182 LYS A CA 1
ATOM 1414 C C . LYS A 1 182 ? -21.337 2.344 19.144 1.00 61.28 182 LYS A C 1
ATOM 1416 O O . LYS A 1 182 ? -21.906 2.026 20.187 1.00 61.28 182 LYS A O 1
ATOM 1421 N N . ARG A 1 183 ? -20.412 3.310 19.110 1.00 67.38 183 ARG A N 1
ATOM 1422 C CA . ARG A 1 183 ? -19.972 4.047 20.305 1.00 67.38 183 ARG A CA 1
ATOM 1423 C C . ARG A 1 183 ? -21.096 4.885 20.902 1.00 67.38 183 ARG A C 1
ATOM 1425 O O . ARG A 1 183 ? -21.206 4.943 22.121 1.00 67.38 183 ARG A O 1
ATOM 1432 N N . TRP A 1 184 ? -21.966 5.490 20.092 1.00 74.25 184 TRP A N 1
ATOM 1433 C CA . TRP A 1 184 ? -23.138 6.204 20.609 1.00 74.25 184 TRP A CA 1
ATOM 1434 C C . TRP A 1 184 ? -24.117 5.257 21.302 1.00 74.25 184 TRP A C 1
ATOM 1436 O O . TRP A 1 184 ? -24.574 5.567 22.401 1.00 74.25 184 TRP A O 1
ATOM 1446 N N . ALA A 1 185 ? -24.400 4.091 20.717 1.00 74.38 185 ALA A N 1
ATOM 1447 C CA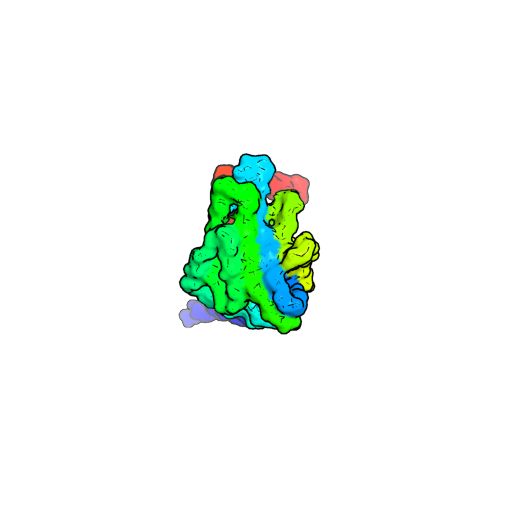 . ALA A 1 185 ? -25.266 3.091 21.340 1.00 74.38 185 ALA A CA 1
ATOM 1448 C C . ALA A 1 185 ? -24.686 2.571 22.669 1.00 74.38 185 ALA A C 1
ATOM 1450 O O . ALA A 1 185 ? -25.412 2.476 23.661 1.00 74.38 185 ALA A O 1
ATOM 1451 N N . GLU A 1 186 ? -23.380 2.306 22.720 1.00 80.25 186 GLU A N 1
ATOM 1452 C CA . GLU A 1 186 ? -22.677 1.893 23.940 1.00 80.25 186 GLU A CA 1
ATOM 1453 C C . GLU A 1 186 ? -22.660 2.995 25.005 1.00 80.25 186 GLU A C 1
ATOM 1455 O O . GLU A 1 186 ? -22.983 2.726 26.160 1.00 80.25 186 GLU A O 1
ATOM 1460 N N . VAL A 1 187 ? -22.362 4.246 24.635 1.00 80.12 187 VAL A N 1
ATOM 1461 C CA . VAL A 1 187 ? -22.356 5.393 25.561 1.00 80.12 187 VAL A CA 1
ATOM 1462 C C . VAL A 1 187 ? -23.755 5.653 26.120 1.00 80.12 187 VAL A C 1
ATOM 1464 O O . VAL A 1 187 ? -23.918 5.859 27.327 1.00 80.12 187 VAL A O 1
ATOM 1467 N N . ILE A 1 188 ? -24.785 5.605 25.273 1.00 82.19 188 ILE A N 1
ATOM 1468 C CA . ILE A 1 188 ? -26.181 5.771 25.693 1.00 82.19 188 ILE A CA 1
ATOM 1469 C C . ILE A 1 188 ? -26.602 4.599 26.595 1.00 82.19 188 ILE A C 1
ATOM 1471 O O . ILE A 1 188 ? -27.192 4.820 27.653 1.00 82.19 188 ILE A O 1
ATOM 1475 N N . GLY A 1 189 ? -26.252 3.361 26.237 1.00 83.38 189 GLY A N 1
ATOM 1476 C CA . GLY A 1 189 ? -26.528 2.169 27.042 1.00 83.38 189 GLY A CA 1
ATOM 1477 C C . GLY A 1 189 ? -25.844 2.201 28.412 1.00 83.38 189 GLY A C 1
ATOM 1478 O O . GLY A 1 189 ? -26.492 1.982 29.439 1.00 83.38 189 GLY A O 1
ATOM 1479 N N . ALA A 1 190 ? -24.559 2.555 28.451 1.00 79.88 190 ALA A N 1
ATOM 1480 C CA . ALA A 1 190 ? -23.796 2.720 29.684 1.00 79.88 190 ALA A CA 1
ATOM 1481 C C . ALA A 1 190 ? -24.377 3.843 30.559 1.00 79.88 190 ALA A C 1
ATOM 1483 O O . ALA A 1 190 ? -24.479 3.694 31.778 1.00 79.88 190 ALA A O 1
ATOM 1484 N N . SER A 1 191 ? -24.858 4.932 29.952 1.00 80.38 191 SER A N 1
ATOM 1485 C CA . SER A 1 191 ? -25.550 6.010 30.671 1.00 80.38 191 SER A CA 1
ATOM 1486 C C . SER A 1 191 ? -26.819 5.512 31.373 1.00 80.38 191 SER A C 1
ATOM 1488 O O . SER A 1 191 ? -27.051 5.857 32.528 1.00 80.38 191 SER A O 1
ATOM 1490 N N . PHE A 1 192 ? -27.612 4.631 30.756 1.00 83.50 192 PHE A N 1
ATOM 1491 C CA . PHE A 1 192 ? -28.748 4.011 31.451 1.00 83.50 192 PHE A CA 1
ATOM 1492 C C . PHE A 1 192 ? -28.310 3.064 32.573 1.00 83.50 192 PHE A C 1
ATOM 1494 O O . PHE A 1 192 ? -28.901 3.079 33.655 1.00 83.50 192 PHE A O 1
ATOM 1501 N N . LEU A 1 193 ? -27.255 2.274 32.350 1.00 84.88 193 LEU A N 1
ATOM 1502 C CA . LEU A 1 193 ? -26.729 1.340 33.346 1.00 84.88 193 LEU A CA 1
ATOM 1503 C C . LEU A 1 193 ? -26.225 2.070 34.604 1.00 84.88 193 LEU A C 1
ATOM 1505 O O . LEU A 1 193 ? -26.489 1.632 35.724 1.00 84.88 193 LEU A O 1
ATOM 1509 N N . THR A 1 194 ? -25.571 3.223 34.434 1.00 81.81 194 THR A N 1
ATOM 1510 C CA . THR A 1 194 ? -25.062 4.046 35.549 1.00 81.81 194 THR A CA 1
ATOM 1511 C C . THR A 1 194 ? -26.163 4.677 36.406 1.00 81.81 194 THR A C 1
ATOM 1513 O O . THR A 1 194 ? -25.917 5.028 37.561 1.00 81.81 194 THR A O 1
ATOM 1516 N N . ILE A 1 195 ? -27.401 4.763 35.908 1.00 83.06 195 ILE A N 1
ATOM 1517 C CA . ILE A 1 195 ? -28.547 5.291 36.664 1.00 83.06 195 ILE A CA 1
ATOM 1518 C C . ILE A 1 195 ? -29.181 4.211 37.566 1.00 83.06 195 ILE A C 1
ATOM 1520 O O . ILE A 1 195 ? -29.807 4.539 38.579 1.00 83.06 195 ILE A O 1
ATOM 1524 N N . ILE A 1 196 ? -28.986 2.921 37.268 1.00 84.81 196 ILE A N 1
ATOM 1525 C CA . ILE A 1 196 ? -29.601 1.805 38.012 1.00 84.81 196 ILE A CA 1
ATOM 1526 C C . ILE A 1 196 ? -29.256 1.821 39.516 1.00 84.81 196 ILE A C 1
ATOM 1528 O O . ILE A 1 196 ? -30.187 1.708 40.320 1.00 84.81 196 ILE A O 1
ATOM 1532 N N . PRO A 1 197 ? -27.992 2.017 39.954 1.00 82.62 197 PRO A N 1
ATOM 1533 C CA . PRO A 1 197 ? -27.663 2.102 41.380 1.00 82.62 197 PRO A CA 1
ATOM 1534 C C . PRO A 1 197 ? -28.360 3.267 42.093 1.00 82.62 197 PRO A C 1
ATOM 1536 O O . PRO A 1 197 ? -28.803 3.118 43.233 1.00 82.62 197 PRO A O 1
ATOM 1539 N N . SER A 1 198 ? -28.518 4.406 41.412 1.00 81.44 198 SER A N 1
ATOM 1540 C CA . SER A 1 198 ? -29.237 5.575 41.930 1.00 81.44 198 SER A CA 1
ATOM 1541 C C . SER A 1 198 ? -30.730 5.289 42.096 1.00 81.44 198 SER A C 1
ATOM 1543 O O . SER A 1 198 ? -31.295 5.572 43.153 1.00 81.44 198 SER A O 1
ATOM 1545 N N . ILE A 1 199 ? -31.365 4.663 41.098 1.00 83.25 199 ILE A N 1
ATOM 1546 C CA . ILE A 1 199 ? -32.776 4.247 41.173 1.00 83.25 199 ILE A CA 1
ATOM 1547 C C . ILE A 1 199 ? -32.974 3.233 42.302 1.00 83.25 199 ILE A C 1
ATOM 1549 O O . ILE A 1 199 ? -33.915 3.360 43.087 1.00 83.25 199 ILE A O 1
ATOM 1553 N N . PHE A 1 200 ? -32.075 2.255 42.425 1.00 84.31 200 PHE A N 1
ATOM 1554 C CA . PHE A 1 200 ? -32.120 1.265 43.495 1.00 84.31 200 PHE A CA 1
ATOM 1555 C C . PHE A 1 200 ? -31.967 1.916 44.876 1.00 84.31 200 PHE A C 1
ATOM 1557 O O . PHE A 1 200 ? -32.753 1.632 45.778 1.00 84.31 200 PHE A O 1
ATOM 1564 N N . GLY A 1 201 ? -31.022 2.848 45.036 1.00 77.38 201 GLY A N 1
ATOM 1565 C CA . GLY A 1 201 ? -30.839 3.611 46.272 1.00 77.38 201 GLY A CA 1
ATOM 1566 C C . GLY A 1 201 ? -32.085 4.410 46.665 1.00 77.38 201 GLY A C 1
ATOM 1567 O O . GLY A 1 201 ? -32.518 4.353 47.816 1.00 77.38 201 GLY A O 1
ATOM 1568 N N . ILE A 1 202 ? -32.717 5.091 45.703 1.00 79.44 202 ILE A N 1
ATOM 1569 C CA . ILE A 1 202 ? -33.975 5.821 45.917 1.00 79.44 202 ILE A CA 1
ATOM 1570 C C . ILE A 1 202 ? -35.103 4.861 46.306 1.00 79.44 202 ILE A C 1
ATOM 1572 O O . ILE A 1 202 ? -35.834 5.146 47.252 1.00 79.44 202 ILE A O 1
ATOM 1576 N N . ALA A 1 203 ? -35.235 3.717 45.631 1.00 80.38 203 ALA A N 1
ATOM 1577 C CA . ALA A 1 203 ? -36.257 2.723 45.947 1.00 80.38 203 ALA A CA 1
ATOM 1578 C C . ALA A 1 203 ? -36.078 2.168 47.370 1.00 80.38 203 ALA A C 1
ATOM 1580 O O . ALA A 1 203 ? -37.034 2.119 48.141 1.00 80.38 203 ALA A O 1
ATOM 1581 N N . VAL A 1 204 ? -34.848 1.828 47.766 1.00 78.44 204 VAL A N 1
ATOM 1582 C CA . VAL A 1 204 ? -34.546 1.361 49.126 1.00 78.44 204 VAL A CA 1
ATOM 1583 C C . VAL A 1 204 ? -34.902 2.427 50.162 1.00 78.44 204 VAL A C 1
ATOM 1585 O O . VAL A 1 204 ? -35.532 2.097 51.167 1.00 78.44 204 VAL A O 1
ATOM 1588 N N . LEU A 1 205 ? -34.572 3.697 49.919 1.00 72.31 205 LEU A N 1
ATOM 1589 C CA . LEU A 1 205 ? -34.920 4.802 50.819 1.00 72.31 205 LEU A CA 1
ATOM 1590 C C . LEU A 1 205 ? -36.436 5.060 50.876 1.00 72.31 205 LEU A C 1
ATOM 1592 O O . LEU A 1 205 ? -36.971 5.299 51.958 1.00 72.31 205 LEU A O 1
ATOM 1596 N N . ALA A 1 206 ? -37.134 4.965 49.742 1.00 71.50 206 ALA A N 1
ATOM 1597 C CA . ALA A 1 206 ? -38.576 5.181 49.634 1.00 71.50 206 ALA A CA 1
ATOM 1598 C C . ALA A 1 206 ? -39.407 4.052 50.271 1.00 71.50 206 ALA A C 1
ATOM 1600 O O . ALA A 1 206 ? -40.481 4.314 50.808 1.00 71.50 206 ALA A O 1
ATOM 1601 N N . PHE A 1 207 ? -38.917 2.810 50.255 1.00 68.06 207 PHE A N 1
ATOM 1602 C CA . PHE A 1 207 ? -39.591 1.668 50.886 1.00 68.06 207 PHE A CA 1
ATOM 1603 C C . PHE A 1 207 ? -39.145 1.419 52.335 1.00 68.06 207 PHE A C 1
ATOM 1605 O O . PHE A 1 207 ? -39.915 0.874 53.124 1.00 68.06 207 PHE A O 1
ATOM 1612 N N . SER A 1 208 ? -37.950 1.867 52.735 1.00 65.50 208 SER A N 1
ATOM 1613 C CA . SER A 1 208 ? -37.417 1.684 54.098 1.00 65.50 208 SER A CA 1
ATOM 1614 C C . SER A 1 208 ? -37.801 2.804 55.070 1.00 65.50 208 SER A C 1
ATOM 1616 O O . SER A 1 208 ? -37.044 3.074 56.005 1.00 65.50 208 SER A O 1
ATOM 1618 N N . PHE A 1 209 ? -38.963 3.450 54.891 1.00 60.28 209 PHE A N 1
ATOM 1619 C CA . PHE A 1 209 ? -39.495 4.493 55.784 1.00 60.28 209 PHE A CA 1
ATOM 1620 C C . PHE A 1 209 ? -39.785 3.946 57.197 1.00 60.28 209 PHE A C 1
ATOM 1622 O O . PHE A 1 209 ? -40.920 3.753 57.628 1.00 60.28 209 PHE A O 1
ATOM 1629 N N . SER A 1 210 ? -38.720 3.716 57.957 1.00 60.62 210 SER A N 1
ATOM 1630 C CA . SER A 1 210 ? -38.751 3.494 59.391 1.00 60.62 210 SER A CA 1
ATOM 1631 C C . SER A 1 210 ? -38.452 4.818 60.092 1.00 60.62 210 SER A C 1
ATOM 1633 O O . SER A 1 210 ? -37.604 5.604 59.661 1.00 60.62 210 SER A O 1
ATOM 1635 N N . LYS A 1 211 ? -39.114 5.062 61.227 1.00 60.22 211 LYS A N 1
ATOM 1636 C CA . LYS A 1 211 ? -38.890 6.235 62.099 1.00 60.22 211 LYS A CA 1
ATOM 1637 C C . LYS A 1 211 ? -37.432 6.386 62.581 1.00 60.22 211 LYS A C 1
ATOM 1639 O O . LYS A 1 211 ? -37.082 7.396 63.180 1.00 60.22 211 LYS A O 1
ATOM 1644 N N . GLN A 1 212 ? -36.589 5.383 62.340 1.00 60.78 212 GLN A N 1
ATOM 1645 C CA . GLN A 1 212 ? -35.194 5.318 62.760 1.00 60.78 212 GLN A CA 1
ATOM 1646 C C . GLN A 1 212 ? -34.242 6.036 61.792 1.00 60.78 212 GLN A C 1
ATOM 1648 O O . GLN A 1 212 ? -33.219 6.555 62.223 1.00 60.78 212 GLN A O 1
ATOM 1653 N N . LEU A 1 213 ? -34.592 6.148 60.506 1.00 62.25 213 LEU A N 1
ATOM 1654 C CA . LEU A 1 213 ? -33.768 6.872 59.533 1.00 62.25 213 LEU A CA 1
ATOM 1655 C C . LEU A 1 213 ? -33.909 8.397 59.688 1.00 62.25 213 LEU A C 1
ATOM 1657 O O . LEU A 1 213 ? -32.944 9.136 59.498 1.00 62.25 213 LEU A O 1
ATOM 1661 N N . SER A 1 214 ? -35.080 8.884 60.121 1.00 62.62 214 SER A N 1
ATOM 1662 C CA . SER A 1 214 ? -35.302 10.321 60.342 1.00 62.62 214 SER A CA 1
ATOM 1663 C C . SER A 1 214 ? -34.499 10.878 61.521 1.00 62.62 214 SER A C 1
ATOM 1665 O O . SER A 1 214 ? -34.197 12.068 61.534 1.00 62.62 214 SER A O 1
ATOM 1667 N N . SER A 1 215 ? -34.125 10.046 62.502 1.00 68.06 215 SER A N 1
ATOM 1668 C CA . SER A 1 215 ? -33.270 10.475 63.618 1.00 68.06 215 SER A CA 1
ATOM 1669 C C . SER A 1 215 ? -31.783 10.517 63.243 1.00 68.06 215 SER A C 1
ATOM 1671 O O . SER A 1 215 ? -31.021 11.247 63.871 1.00 68.06 215 SER A O 1
ATOM 1673 N N . TRP A 1 216 ? -31.372 9.790 62.196 1.00 67.56 216 TRP A N 1
ATOM 1674 C CA . TRP A 1 216 ? -29.984 9.713 61.711 1.00 67.56 216 TRP A CA 1
ATOM 1675 C C . TRP A 1 216 ? -29.740 10.569 60.457 1.00 67.56 216 TRP A C 1
ATOM 1677 O O . TRP A 1 216 ? -28.607 10.679 59.984 1.00 67.56 216 TRP A O 1
ATOM 1687 N N . GLY A 1 217 ? -30.787 11.217 59.933 1.00 69.12 217 GLY A N 1
ATOM 1688 C CA . GLY A 1 217 ? -30.799 11.848 58.612 1.00 69.12 217 GLY A CA 1
ATOM 1689 C C . GLY A 1 217 ? -29.658 12.832 58.346 1.00 69.12 217 GLY A C 1
ATOM 1690 O O . GLY A 1 217 ? -29.113 12.833 57.249 1.00 69.12 217 GLY A O 1
ATOM 1691 N N . LYS A 1 218 ? -29.219 13.618 59.341 1.00 71.81 218 LYS A N 1
ATOM 1692 C CA . LYS A 1 218 ? -28.102 14.568 59.154 1.00 71.81 218 LYS A CA 1
ATOM 1693 C C . LYS A 1 218 ? -26.743 13.882 58.983 1.00 71.81 218 LYS A C 1
ATOM 1695 O O . LYS A 1 218 ? -25.947 14.330 58.168 1.00 71.81 218 LYS A O 1
ATOM 1700 N N . GLN A 1 219 ? -26.472 12.816 59.737 1.00 76.50 219 GLN A N 1
ATOM 1701 C CA . GLN A 1 219 ? -25.201 12.090 59.635 1.00 76.50 219 GLN A CA 1
ATOM 1702 C C . GLN A 1 219 ? -25.162 11.252 58.358 1.00 76.50 219 GLN A C 1
ATOM 1704 O O . GLN A 1 219 ? -24.173 11.286 57.636 1.00 76.50 219 GLN A O 1
ATOM 1709 N N . VAL A 1 220 ? -26.265 10.572 58.036 1.00 74.88 220 VAL A N 1
ATOM 1710 C CA . VAL A 1 220 ? -26.388 9.781 56.803 1.00 74.88 220 VAL A CA 1
ATOM 1711 C C . VAL A 1 220 ? -26.232 10.665 55.563 1.00 74.88 220 VAL A C 1
ATOM 1713 O O . VAL A 1 220 ? -25.489 10.300 54.659 1.00 74.88 220 VAL A O 1
ATOM 1716 N N . LEU A 1 221 ? -26.850 11.851 55.541 1.00 74.38 221 LEU A N 1
ATOM 1717 C CA . LEU A 1 221 ? -26.706 12.801 54.434 1.00 74.38 221 LEU A CA 1
ATOM 1718 C C . LEU A 1 221 ? -25.266 13.315 54.292 1.00 74.38 221 LEU A C 1
ATOM 1720 O O . LEU A 1 221 ? -24.769 13.443 53.177 1.00 74.38 221 LEU A O 1
ATOM 1724 N N . LEU A 1 222 ? -24.580 13.574 55.410 1.00 77.25 222 LEU A N 1
ATOM 1725 C CA . LEU A 1 222 ? -23.181 14.002 55.397 1.00 77.25 222 LEU A CA 1
ATOM 1726 C C . LEU A 1 222 ? -22.272 12.920 54.794 1.00 77.25 222 LEU A C 1
ATOM 1728 O O . LEU A 1 222 ? -21.457 13.223 53.928 1.00 77.25 222 LEU A O 1
ATOM 1732 N N . PHE A 1 223 ? -22.434 11.660 55.206 1.00 79.62 223 PHE A N 1
ATOM 1733 C CA . PHE A 1 223 ? -21.655 10.549 54.651 1.00 79.62 223 PHE A CA 1
ATOM 1734 C C . PHE A 1 223 ? -21.999 10.267 53.185 1.00 79.62 223 PHE A C 1
ATOM 1736 O O . PHE A 1 223 ? -21.093 10.014 52.395 1.00 79.62 223 PHE A O 1
ATOM 1743 N N . ALA A 1 224 ? -23.275 10.360 52.803 1.00 77.50 224 ALA A N 1
ATOM 1744 C CA . ALA A 1 224 ? -23.712 10.165 51.423 1.00 77.50 224 ALA A CA 1
ATOM 1745 C C . ALA A 1 224 ? -23.140 11.238 50.482 1.00 77.50 224 ALA A C 1
ATOM 1747 O O . ALA A 1 224 ? -22.594 10.900 49.434 1.00 77.50 224 ALA A O 1
ATOM 1748 N N . ASN A 1 225 ? -23.190 12.515 50.877 1.00 80.62 225 ASN A N 1
ATOM 1749 C CA . ASN A 1 225 ? -22.648 13.615 50.074 1.00 80.62 225 ASN A CA 1
ATOM 1750 C C . ASN A 1 225 ? -21.119 13.540 49.954 1.00 80.62 225 ASN A C 1
ATOM 1752 O O . ASN A 1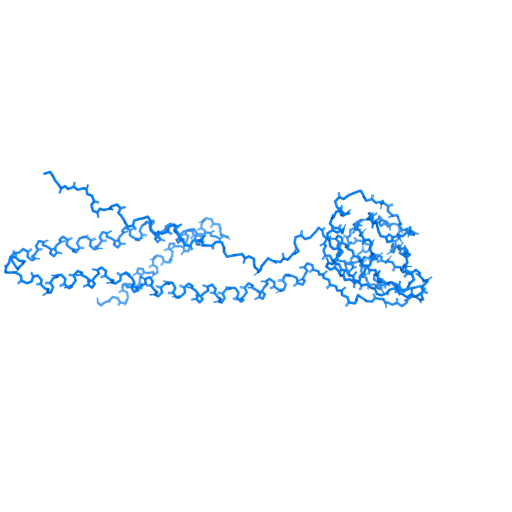 225 ? -20.579 13.715 48.862 1.00 80.62 225 ASN A O 1
ATOM 1756 N N . SER A 1 226 ? -20.418 13.231 51.049 1.00 83.69 226 SER A N 1
ATOM 1757 C CA . SER A 1 226 ? -18.963 13.035 51.021 1.00 83.69 226 SER A CA 1
ATOM 1758 C C . SER A 1 226 ? -18.562 11.831 50.163 1.00 83.69 226 SER A C 1
ATOM 1760 O O . SER A 1 226 ? -17.584 11.906 49.425 1.00 83.69 226 SER A O 1
ATOM 1762 N N . GLY A 1 227 ? -19.337 10.742 50.212 1.00 81.62 227 GLY A N 1
ATOM 1763 C CA . GLY A 1 227 ? -19.136 9.569 49.362 1.00 81.62 227 GLY A CA 1
ATOM 1764 C C . GLY A 1 227 ? -19.342 9.877 47.878 1.00 81.62 227 GLY A C 1
ATOM 1765 O O . GLY A 1 227 ? -18.484 9.545 47.066 1.00 81.62 227 GLY A O 1
ATOM 1766 N N . ALA A 1 228 ? -20.428 10.571 47.525 1.00 82.31 228 ALA A N 1
ATOM 1767 C CA . ALA A 1 228 ? -20.713 10.964 46.144 1.00 82.31 228 ALA A CA 1
ATOM 1768 C C . ALA A 1 228 ? -19.623 11.882 45.567 1.00 82.31 228 ALA A C 1
ATOM 1770 O O . ALA A 1 228 ? -19.144 11.650 44.458 1.00 82.31 228 ALA A O 1
ATOM 1771 N N . CYS A 1 229 ? -19.174 12.874 46.343 1.00 85.75 229 CYS A N 1
ATOM 1772 C CA . CYS A 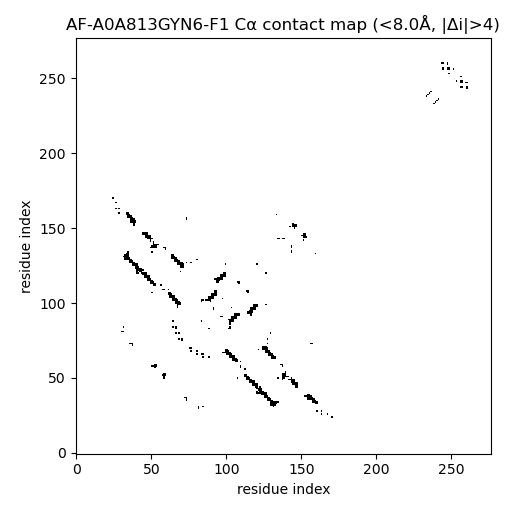1 229 ? -18.067 13.749 45.956 1.00 85.75 229 CYS A CA 1
ATOM 1773 C C . CYS A 1 229 ? -16.768 12.955 45.724 1.00 85.75 229 CYS A C 1
ATOM 1775 O O . CYS A 1 229 ? -16.094 13.150 44.715 1.00 85.75 229 CYS A O 1
ATOM 1777 N N . GLY A 1 230 ? -16.456 12.001 46.610 1.00 85.81 230 GLY A N 1
ATOM 1778 C CA . GLY A 1 230 ? -15.285 11.134 46.470 1.00 85.81 230 GLY A CA 1
ATOM 1779 C C . GLY A 1 230 ? -15.312 10.265 45.210 1.00 85.81 230 GLY A C 1
ATOM 1780 O O . GLY A 1 230 ? -14.284 10.121 44.556 1.00 85.81 230 GLY A O 1
ATOM 1781 N N . VAL A 1 231 ? -16.477 9.730 44.830 1.00 83.88 231 VAL A N 1
ATOM 1782 C CA . VAL A 1 231 ? -16.630 8.922 43.605 1.00 83.88 231 VAL A CA 1
ATOM 1783 C C . VAL A 1 231 ? -16.427 9.768 42.348 1.00 83.88 231 VAL A C 1
ATOM 1785 O O . VAL A 1 231 ? -15.694 9.350 41.456 1.00 83.88 231 VAL A O 1
ATOM 1788 N N . VAL A 1 232 ? -17.016 10.968 42.283 1.00 86.25 232 VAL A N 1
ATOM 1789 C CA . VAL A 1 232 ? -16.824 11.883 41.140 1.00 86.25 232 VAL A CA 1
ATOM 1790 C C . VAL A 1 232 ? -15.359 12.303 41.021 1.00 86.25 232 VAL A C 1
ATOM 1792 O O . VAL A 1 232 ? -14.800 12.302 39.927 1.00 86.25 232 VAL A O 1
ATOM 1795 N N . PHE A 1 233 ? -14.713 12.606 42.147 1.00 86.94 233 PHE A N 1
ATOM 1796 C CA . PHE A 1 233 ? -13.296 12.955 42.176 1.00 86.94 233 PHE A CA 1
ATOM 1797 C C . PHE A 1 233 ? -12.396 11.791 41.732 1.00 86.94 233 PHE A C 1
ATOM 1799 O O . PHE A 1 233 ? -11.483 11.990 40.933 1.00 86.94 233 PHE A O 1
ATOM 1806 N N . ALA A 1 234 ? -12.676 10.567 42.192 1.00 85.19 234 ALA A N 1
ATOM 1807 C CA . ALA A 1 234 ? -11.947 9.374 41.772 1.00 85.19 234 ALA A CA 1
ATOM 1808 C C . ALA A 1 234 ? -12.127 9.090 40.272 1.00 85.19 234 ALA A C 1
ATOM 1810 O O . ALA A 1 234 ? -11.144 8.816 39.592 1.00 85.19 234 ALA A O 1
ATOM 1811 N N . ALA A 1 235 ? -13.346 9.215 39.739 1.00 86.3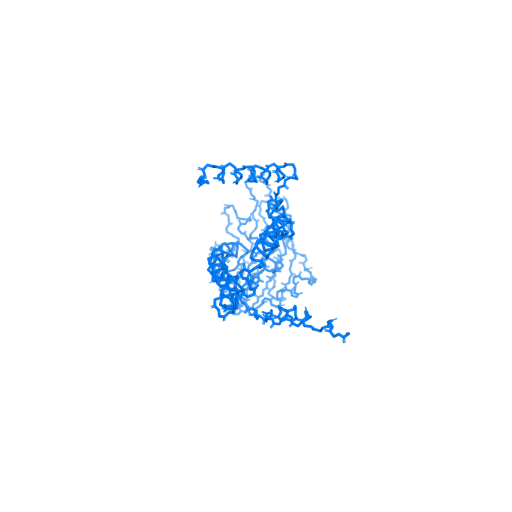8 235 ALA A N 1
ATOM 1812 C CA . ALA A 1 235 ? -13.599 9.066 38.307 1.00 86.38 235 ALA A CA 1
ATOM 1813 C C . ALA A 1 235 ? -12.823 10.107 37.481 1.00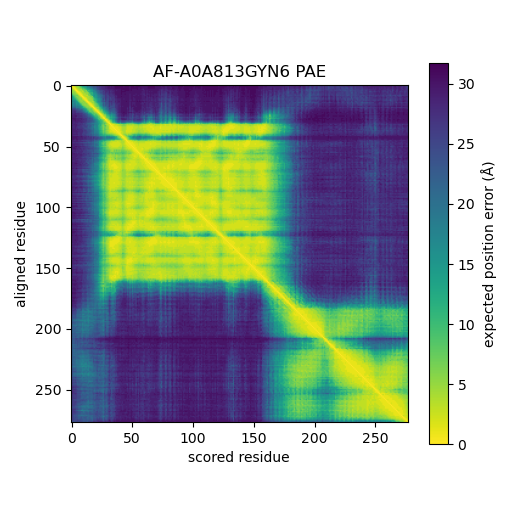 86.38 235 ALA A C 1
ATOM 1815 O O . ALA A 1 235 ? -12.213 9.764 36.472 1.00 86.38 235 ALA A O 1
ATOM 1816 N N . ALA A 1 236 ? -12.773 11.361 37.941 1.00 87.00 236 ALA A N 1
ATOM 1817 C CA . ALA A 1 236 ? -12.014 12.411 37.269 1.00 87.00 236 ALA A CA 1
ATOM 1818 C C . ALA A 1 236 ? -10.506 12.109 37.207 1.00 87.00 236 ALA A C 1
ATOM 1820 O O . ALA A 1 236 ? -9.890 12.296 36.161 1.00 87.00 236 ALA A O 1
ATOM 1821 N N . ILE A 1 237 ? -9.914 11.619 38.300 1.00 87.38 237 ILE A N 1
ATOM 1822 C CA . ILE A 1 237 ? -8.465 11.374 38.378 1.00 87.38 237 ILE A CA 1
ATOM 1823 C C . ILE A 1 237 ? -8.049 10.060 37.722 1.00 87.38 237 ILE A C 1
ATOM 1825 O O . ILE A 1 237 ? -6.994 10.017 37.102 1.00 87.38 237 ILE A O 1
ATOM 1829 N N . PHE A 1 238 ? -8.828 8.991 37.880 1.00 85.12 238 PHE A N 1
ATOM 1830 C CA . PHE A 1 238 ? -8.391 7.652 37.474 1.00 85.12 238 PHE A CA 1
ATOM 1831 C C . PHE A 1 238 ? -8.946 7.186 36.131 1.00 85.12 238 PHE A C 1
ATOM 1833 O O . PHE A 1 238 ? -8.388 6.243 35.591 1.00 85.12 238 PHE A O 1
ATOM 1840 N N . LEU A 1 239 ? -10.024 7.795 35.623 1.00 83.75 239 LEU A N 1
ATOM 1841 C CA . LEU A 1 239 ? -10.671 7.356 34.376 1.00 83.75 239 LEU A CA 1
ATOM 1842 C C . LEU A 1 239 ? -10.717 8.435 33.291 1.00 83.75 239 LEU A C 1
ATOM 1844 O O . LEU A 1 239 ? -10.843 8.120 32.117 1.00 83.75 239 LEU A O 1
ATOM 1848 N N . LEU A 1 240 ? -10.738 9.718 33.669 1.00 86.62 240 LEU A N 1
ATOM 1849 C CA . LEU A 1 240 ? -10.824 10.809 32.691 1.00 86.62 240 LEU A CA 1
ATOM 1850 C C . LEU A 1 240 ? -9.456 11.435 32.422 1.00 86.62 240 LEU A C 1
ATOM 1852 O O . LEU A 1 240 ? -9.139 11.766 31.282 1.00 86.62 240 LEU A O 1
ATOM 1856 N N . MET A 1 241 ? -8.644 11.628 33.461 1.00 85.19 241 MET A N 1
ATOM 1857 C CA . MET A 1 241 ? -7.347 12.291 33.335 1.00 85.19 241 MET A CA 1
ATOM 1858 C C . MET A 1 241 ? -6.321 11.487 32.511 1.00 85.19 241 MET A C 1
ATOM 1860 O O . MET A 1 241 ? -5.779 12.083 31.583 1.00 85.19 241 MET A O 1
ATOM 1864 N N . PRO A 1 242 ? -6.070 10.185 32.757 1.00 84.62 242 PRO A N 1
ATOM 1865 C CA . PRO A 1 242 ? -5.068 9.431 31.997 1.00 84.62 242 PRO A CA 1
ATOM 1866 C C . PRO A 1 242 ? -5.449 9.297 30.516 1.00 84.62 242 PRO A C 1
ATOM 1868 O O . PRO A 1 242 ? -4.673 9.655 29.635 1.00 84.62 242 PRO A O 1
ATOM 1871 N N . GLU A 1 243 ? -6.693 8.911 30.243 1.00 82.25 243 GLU A N 1
ATOM 1872 C CA . GLU A 1 243 ? -7.222 8.690 28.899 1.00 82.25 243 GLU A CA 1
ATOM 1873 C C . GLU A 1 243 ? -7.267 9.989 28.085 1.00 82.25 243 GLU A C 1
ATOM 1875 O O . GLU A 1 243 ? -6.949 9.999 26.896 1.00 82.25 243 GLU A O 1
ATOM 1880 N N . SER A 1 244 ? -7.626 11.118 28.710 1.00 83.56 244 SER A N 1
ATOM 1881 C CA . SER A 1 244 ? -7.609 12.413 28.015 1.00 83.56 244 SER A CA 1
ATOM 1882 C C . SER A 1 244 ? -6.196 12.882 27.676 1.00 83.56 244 SER A C 1
ATOM 1884 O O . SER A 1 244 ? -6.008 13.499 26.628 1.00 83.56 244 SER A O 1
ATOM 1886 N N . MET A 1 245 ? -5.200 12.586 28.516 1.00 80.06 245 MET A N 1
ATOM 1887 C CA . MET A 1 245 ? -3.804 12.910 28.220 1.00 80.06 245 MET A CA 1
ATOM 1888 C C . MET A 1 245 ? -3.256 12.052 27.076 1.00 80.06 245 MET A C 1
ATOM 1890 O O . MET A 1 245 ? -2.577 12.584 26.197 1.00 80.06 245 MET A O 1
ATOM 1894 N N . GLU A 1 246 ? -3.588 10.762 27.030 1.00 83.62 246 GLU A N 1
ATOM 1895 C CA . GLU A 1 246 ? -3.203 9.883 25.917 1.00 83.62 246 GLU A CA 1
ATOM 1896 C C . GLU A 1 246 ? -3.858 10.320 24.600 1.00 83.62 246 GLU A C 1
ATOM 1898 O O . GLU A 1 246 ? -3.177 10.483 23.589 1.00 83.62 246 GLU A O 1
ATOM 1903 N N . LEU A 1 247 ? -5.161 10.617 24.615 1.00 83.00 247 LEU A N 1
ATOM 1904 C CA . LEU A 1 247 ? -5.877 11.064 23.417 1.00 83.00 247 LEU A CA 1
ATOM 1905 C C . LEU A 1 247 ? -5.362 12.404 22.879 1.00 83.00 247 LEU A C 1
ATOM 1907 O O . LEU A 1 247 ? -5.242 12.576 21.669 1.00 83.00 247 LEU A O 1
ATOM 1911 N N . VAL A 1 248 ? -5.066 13.366 23.757 1.00 84.50 248 VAL A N 1
ATOM 1912 C CA . VAL A 1 248 ? -4.584 14.695 23.342 1.00 84.50 248 VAL A CA 1
ATOM 1913 C C . VAL A 1 248 ? -3.113 14.664 22.909 1.00 84.50 248 VAL A C 1
ATOM 1915 O O . VAL A 1 248 ? -2.706 15.496 22.097 1.00 84.50 248 VAL A O 1
ATOM 1918 N N . SER A 1 249 ? -2.319 13.712 23.409 1.00 82.44 249 SER A N 1
ATOM 1919 C CA . SER A 1 249 ? -0.905 13.559 23.035 1.00 82.44 249 SER A CA 1
ATOM 1920 C C . SER A 1 249 ? -0.671 12.756 21.757 1.00 82.44 249 SER A C 1
ATOM 1922 O O . SER A 1 249 ? 0.418 12.836 21.188 1.00 82.44 249 SER A O 1
ATOM 1924 N N . ALA A 1 250 ? -1.679 12.041 21.250 1.00 84.44 250 ALA A N 1
ATOM 1925 C CA . ALA A 1 250 ? -1.577 11.304 19.997 1.00 84.44 250 ALA A CA 1
ATOM 1926 C C . ALA A 1 250 ? -1.172 12.229 18.828 1.00 84.44 250 ALA A C 1
ATOM 1928 O O . ALA A 1 250 ? -1.927 13.107 18.409 1.00 84.44 250 ALA A O 1
ATOM 1929 N N . GLY A 1 251 ? 0.043 12.028 18.307 1.00 78.31 251 GLY A N 1
ATOM 1930 C CA . GLY A 1 251 ? 0.582 12.772 17.164 1.00 78.31 251 GLY A CA 1
ATOM 1931 C C . GLY A 1 251 ? 1.053 14.201 17.463 1.00 78.31 251 GLY A C 1
ATOM 1932 O O . GLY A 1 251 ? 1.264 14.960 16.519 1.00 78.31 251 GLY A O 1
ATOM 1933 N N . ARG A 1 252 ? 1.220 14.588 18.739 1.00 82.44 252 ARG A N 1
ATOM 1934 C CA . ARG A 1 252 ? 1.664 15.936 19.141 1.00 82.44 252 ARG A CA 1
ATOM 1935 C C . ARG A 1 252 ? 2.923 15.908 19.999 1.00 82.44 252 ARG A C 1
ATOM 1937 O O . ARG A 1 252 ? 3.198 14.934 20.694 1.00 82.44 252 ARG A O 1
ATOM 1944 N N . GLU A 1 253 ? 3.667 17.012 19.987 1.00 88.12 253 GLU A N 1
ATOM 1945 C CA . GLU A 1 253 ? 4.757 17.232 20.940 1.00 88.12 253 GLU A CA 1
AT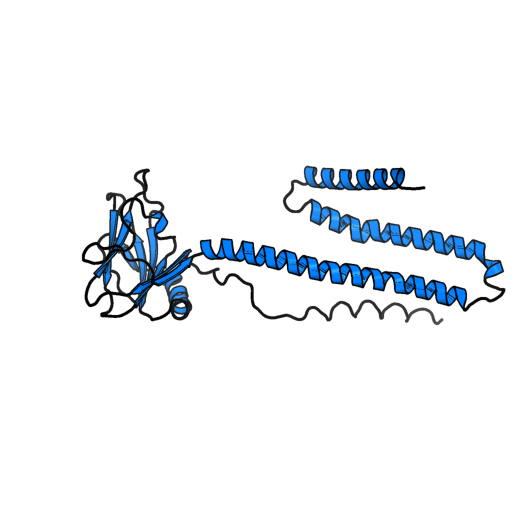OM 1946 C C . GLU A 1 253 ? 4.191 17.408 22.361 1.00 88.12 253 GLU A C 1
ATOM 1948 O O . GLU A 1 253 ? 3.147 18.036 22.558 1.00 88.12 253 GLU A O 1
ATOM 1953 N N . GLU A 1 254 ? 4.893 16.875 23.363 1.00 81.19 254 GLU A N 1
ATOM 1954 C CA . GLU A 1 254 ? 4.455 16.828 24.767 1.00 81.19 254 GLU A CA 1
ATOM 1955 C C . GLU A 1 254 ? 4.020 18.202 25.309 1.00 81.19 254 GLU A C 1
ATOM 1957 O O . GLU A 1 254 ? 2.985 18.318 25.969 1.00 81.19 254 GLU A O 1
ATOM 1962 N N . GLY A 1 255 ? 4.772 19.261 24.984 1.00 84.75 255 GLY A N 1
ATOM 1963 C CA . GLY A 1 255 ? 4.469 20.623 25.428 1.00 84.75 255 GLY A CA 1
ATOM 1964 C C . GLY A 1 255 ? 3.168 21.182 24.844 1.00 84.75 255 GLY A C 1
ATOM 1965 O O . GLY A 1 255 ? 2.421 21.870 25.543 1.00 84.75 255 GLY A O 1
ATOM 1966 N N . GLU A 1 256 ? 2.861 20.857 23.586 1.00 82.50 256 GLU A N 1
ATOM 1967 C CA . GLU A 1 256 ? 1.610 21.264 22.945 1.00 82.50 256 GLU A CA 1
ATOM 1968 C C . GLU A 1 256 ? 0.427 20.469 23.508 1.00 82.50 256 GLU A C 1
ATOM 1970 O O . GLU A 1 256 ? -0.594 21.054 23.875 1.00 82.50 256 GLU A O 1
ATOM 1975 N N . ALA A 1 257 ? 0.583 19.150 23.650 1.00 81.38 257 ALA A N 1
ATOM 1976 C CA . ALA A 1 257 ? -0.444 18.274 24.204 1.00 81.38 257 ALA A CA 1
ATOM 1977 C C . ALA A 1 257 ? -0.838 18.686 25.633 1.00 81.38 257 ALA A C 1
ATOM 1979 O O . ALA A 1 257 ? -2.024 18.842 25.939 1.00 81.38 257 ALA A O 1
ATOM 1980 N N . ALA A 1 258 ? 0.152 18.951 26.491 1.00 84.94 258 ALA A N 1
ATOM 1981 C CA . ALA A 1 258 ? -0.075 19.431 27.852 1.00 84.94 258 ALA A CA 1
ATOM 1982 C C . ALA A 1 258 ? -0.777 20.801 27.876 1.00 84.94 258 ALA A C 1
ATOM 1984 O O . ALA A 1 258 ? -1.665 21.032 28.703 1.00 84.94 258 ALA A O 1
ATOM 1985 N N . GLY A 1 259 ? -0.420 21.701 26.953 1.00 86.31 259 GLY A N 1
ATOM 1986 C CA . GLY A 1 259 ? -1.045 23.016 26.817 1.00 86.31 259 GLY A CA 1
ATOM 1987 C C . GLY A 1 259 ? -2.518 22.941 26.405 1.00 86.31 259 GLY A C 1
ATOM 1988 O O . GLY A 1 259 ? -3.365 23.587 27.025 1.00 86.31 259 GLY A O 1
ATOM 1989 N N . VAL A 1 260 ? -2.840 22.123 25.399 1.00 84.56 260 VAL A N 1
ATOM 1990 C CA . VAL A 1 260 ? -4.214 21.921 24.905 1.00 84.56 260 VAL A CA 1
ATOM 1991 C C . VAL A 1 260 ? -5.086 21.260 25.969 1.00 84.56 260 VAL A C 1
ATOM 1993 O O . VAL A 1 260 ? -6.197 21.724 26.233 1.00 84.56 260 VAL A O 1
ATOM 1996 N N . TRP A 1 261 ? -4.568 20.225 26.629 1.00 88.31 261 TRP A N 1
ATOM 1997 C CA . TRP A 1 261 ? -5.260 19.566 27.731 1.00 88.31 261 TRP A CA 1
ATOM 1998 C C . TRP A 1 261 ? -5.537 20.541 28.888 1.00 88.31 261 TRP A C 1
ATOM 2000 O O . TRP A 1 261 ? -6.677 20.671 29.339 1.00 88.31 261 TRP A O 1
ATOM 2010 N N . GLY A 1 262 ? -4.526 21.304 29.319 1.00 86.31 262 GLY A N 1
ATOM 2011 C CA . GLY A 1 262 ? -4.671 22.291 30.391 1.00 86.31 262 GLY A CA 1
ATOM 2012 C C . GLY A 1 262 ? -5.675 23.397 30.051 1.00 86.31 262 GLY A C 1
ATOM 2013 O O . GLY A 1 262 ? -6.489 23.783 30.894 1.00 86.31 262 GLY A O 1
ATOM 2014 N N . ALA A 1 263 ? -5.680 23.867 28.800 1.00 87.88 263 ALA A N 1
ATOM 2015 C CA . ALA A 1 263 ? -6.656 24.836 28.315 1.00 87.88 263 ALA A CA 1
ATOM 2016 C C . ALA A 1 263 ? -8.090 24.277 28.331 1.00 87.88 263 ALA A C 1
ATOM 2018 O O . ALA A 1 263 ? -9.012 24.995 28.722 1.00 87.88 263 ALA A O 1
ATOM 2019 N N . ALA A 1 264 ? -8.285 23.003 27.975 1.00 87.06 264 ALA A N 1
ATOM 2020 C CA . ALA A 1 264 ? -9.592 22.348 28.020 1.00 87.06 264 ALA A CA 1
ATOM 2021 C C . ALA A 1 264 ? -10.129 22.219 29.457 1.00 87.06 264 ALA A C 1
ATOM 2023 O O . ALA A 1 264 ? -11.300 22.514 29.704 1.00 87.06 264 ALA A O 1
ATOM 2024 N N . VAL A 1 265 ? -9.271 21.864 30.423 1.00 87.81 265 VAL A N 1
ATOM 2025 C CA . VAL A 1 265 ? -9.640 21.798 31.850 1.00 87.81 265 VAL A CA 1
ATOM 2026 C C . VAL A 1 265 ? -10.059 23.174 32.378 1.00 87.81 265 VAL A C 1
ATOM 2028 O O . VAL A 1 265 ? -11.114 23.310 33.002 1.00 87.81 265 VAL A O 1
ATOM 2031 N N . ILE A 1 266 ? -9.267 24.214 32.096 1.00 88.19 266 ILE A N 1
ATOM 2032 C CA . ILE A 1 266 ? -9.575 25.594 32.501 1.00 88.19 266 ILE A CA 1
ATOM 2033 C C . ILE A 1 266 ? -10.864 26.083 31.822 1.00 88.19 266 ILE A C 1
ATOM 2035 O O . ILE A 1 266 ? -11.709 26.702 32.470 1.00 88.19 266 ILE A O 1
ATOM 2039 N N . GLY A 1 267 ? -11.052 25.770 30.538 1.00 88.81 267 GLY A N 1
ATOM 2040 C CA . GLY A 1 267 ? -12.267 26.085 29.789 1.00 88.81 267 GLY A CA 1
ATOM 2041 C C . GLY A 1 267 ? -13.515 25.433 30.387 1.00 88.81 267 GLY A C 1
ATOM 2042 O O . GLY A 1 267 ? -14.532 26.105 30.559 1.00 88.81 267 GLY A O 1
ATOM 2043 N N . GLY A 1 268 ? -13.425 24.161 30.786 1.00 86.12 268 GLY A N 1
ATOM 2044 C CA . GLY A 1 268 ? -14.498 23.454 31.487 1.00 86.12 268 GLY A CA 1
ATOM 2045 C C . GLY A 1 268 ? -14.852 24.094 32.832 1.00 86.12 268 GLY A C 1
ATOM 2046 O O . GLY A 1 268 ? -16.032 24.237 33.154 1.00 86.12 268 GLY A O 1
ATOM 2047 N N . TRP A 1 269 ? -13.850 24.558 33.588 1.00 87.62 269 TRP A N 1
ATOM 2048 C CA . TRP A 1 269 ? -14.081 25.301 34.829 1.00 87.62 269 TRP A CA 1
ATOM 2049 C C . TRP A 1 269 ? -14.828 26.617 34.581 1.00 87.62 269 TRP A C 1
ATOM 2051 O O . TRP A 1 269 ? -15.837 26.875 35.237 1.00 87.62 269 TRP A O 1
ATOM 2061 N N . PHE A 1 270 ? -14.392 27.422 33.604 1.00 88.00 270 PHE A N 1
ATOM 2062 C CA . PHE A 1 270 ? -15.082 28.668 33.251 1.00 88.00 270 PHE A CA 1
ATOM 2063 C C . PHE A 1 270 ? -16.519 28.415 32.797 1.00 88.00 270 PHE A C 1
ATOM 2065 O O . PHE A 1 270 ? -17.425 29.114 33.244 1.00 88.00 270 PHE A O 1
ATOM 2072 N N . LEU A 1 271 ? -16.744 27.402 31.957 1.00 85.56 271 LEU A N 1
ATOM 2073 C CA . LEU A 1 271 ? -18.082 27.018 31.518 1.00 85.56 271 LEU A CA 1
ATOM 2074 C C . LEU A 1 271 ? -18.972 26.636 32.709 1.00 85.56 271 LEU A C 1
ATOM 2076 O O . LEU A 1 271 ? -20.109 27.091 32.792 1.00 85.56 271 LEU A O 1
ATOM 2080 N N . GLY A 1 272 ? -18.443 25.856 33.655 1.00 82.50 272 GLY A N 1
ATOM 2081 C CA . GLY A 1 272 ? -19.154 25.472 34.873 1.00 82.50 272 GLY A CA 1
ATOM 2082 C C . GLY A 1 272 ? -19.503 26.660 35.773 1.00 82.50 272 GLY A C 1
ATOM 2083 O O . GLY A 1 272 ? -20.601 26.706 36.319 1.00 82.50 272 GLY A O 1
ATOM 2084 N N . VAL A 1 273 ? -18.612 27.648 35.891 1.00 87.25 273 VAL A N 1
ATOM 2085 C CA . VAL A 1 273 ? -18.870 28.889 36.644 1.00 87.25 273 VAL A CA 1
ATOM 2086 C C . VAL A 1 273 ? -19.901 29.776 35.939 1.00 87.25 273 VAL A C 1
ATOM 2088 O O . VAL A 1 273 ? -20.716 30.404 36.605 1.00 87.25 273 VAL A O 1
ATOM 2091 N N . LEU A 1 274 ? -19.876 29.836 34.606 1.00 83.25 274 LEU A N 1
ATOM 2092 C CA . LEU A 1 274 ? -20.779 30.676 33.812 1.00 83.25 274 LEU A CA 1
ATOM 2093 C C . LEU A 1 274 ? -22.190 30.088 33.669 1.00 83.25 274 LEU A C 1
ATOM 2095 O O . LEU A 1 274 ? -23.148 30.848 33.552 1.00 83.25 274 LEU A O 1
ATOM 2099 N N . LEU A 1 275 ? -22.313 28.758 33.636 1.00 80.56 275 LEU A N 1
ATOM 2100 C CA . LEU A 1 275 ? -23.590 28.046 33.493 1.00 80.56 275 LEU A CA 1
ATOM 2101 C C . LEU A 1 275 ? -24.171 27.551 34.823 1.00 80.56 275 LEU A C 1
ATOM 2103 O O . LEU A 1 275 ? -25.311 27.084 34.851 1.00 80.56 275 LEU A O 1
ATOM 2107 N N . GLY A 1 276 ? -23.400 27.612 35.907 1.00 70.94 276 GLY A N 1
ATOM 2108 C CA . GLY A 1 276 ? -23.889 27.298 37.243 1.00 70.94 276 GLY A CA 1
ATOM 2109 C C . GLY A 1 276 ? -24.936 28.324 37.709 1.00 70.94 276 GLY A C 1
ATOM 2110 O O . GLY A 1 276 ? -24.776 29.509 37.415 1.00 70.94 276 GLY A O 1
ATOM 2111 N N . PRO A 1 277 ? -26.010 27.894 38.399 1.00 54.34 277 PRO A N 1
ATOM 2112 C CA . PRO A 1 277 ? -26.970 28.805 39.026 1.00 54.34 277 PRO A CA 1
ATOM 2113 C C . PRO A 1 277 ? -26.352 29.656 40.143 1.00 54.34 277 PRO A C 1
ATOM 2115 O O . PRO A 1 277 ? -25.404 29.179 40.813 1.00 54.34 277 PRO A O 1
#

Mean predicted aligned error: 17.87 Å

Organism: Polarella glacialis (NCBI:txid89957)

Nearest PDB structures (foldseek):
  4bz4-assembly4_D  TM=4.871E-01  e=5.169E-01  Methylomicrobium album BG8
  4xnq-assembly1_D  TM=4.557E-01  e=6.235E-01  Influenza A virus
  4bz4-assembly5_E  TM=4.556E-01  e=2.466E+00  Methylomicrobium album BG8
  5u0a-assembly1_N  TM=1.529E-01  e=1.920E+00  Thermobifida fusca YX

Radius of gyration: 33.79 Å; Cα contacts (8 Å, |Δi|>4): 343; chains: 1; bounding box: 63×49×98 Å

Secondary structure (DSSP, 8-state):
----STTSSSSSSSSS---------S-S---SSSEEEEEEPPTT-EEEEEEE--TTSS-SSSEEEEEEEE-S-SHHHHHHHHHHHSSPPEEEETTPEE-TTEEEEEE--TTSSEEEEEEE--TT-EEEEEESS-GGGG-SSS-SEE-TTS-B---SEEEEHHHHHHHHHHHHHHHHHHHHHHHHHHHHHHHHHHHHHHHHHHHHHHH---TTHHHHHHHHHHHHHHHHHHHHHHHIIIIIHHHHHHHHHTTS-HHHHHHHHHHHHHHHHHHHHHH--

pLDDT: mean 77.72, std 18.32, range [27.55, 97.12]